Protein 5X88 (pdb70)

Nearest PDB structures (foldseek):
  5x88-assembly1_A  TM=1.005E+00  e=1.166E-40  Malbranchea cinnamomea
  8jct-assembly1_A  TM=9.944E-01  e=5.671E-29  Aspergillus fumigatiaffinis
  3qpd-assembly1_A  TM=9.890E-01  e=1.093E-26  Aspergillus oryzae
  1agy-assembly1_A  TM=9.664E-01  e=2.087E-22  Fusarium vanettenii
  1xzh-assembly1_A  TM=9.649E-01  e=2.087E-22  Fusarium vanettenii

B-factor: mean 13.44, std 7.41, range [3.49, 45.16]

Sequence (187 aa):
PGDNDLRDGPCKDITFIFARGSTEPGLMGITVGPDTCDELNREFRGRVACQGVGPRYEASLAGNFLPRGTTQAAIDEAAELFNLAHTKCPNTQIVGGGYSQGAAVMHGAIPGLSNAVKDQIKGVVLYGDTRNEQDGGRIPNFPTDKTNIICNPGDLVCDGTLILTAAHFTYGTRVRGAVDWLEDRLS

Foldseek 3Di:
DDAQCLPPHAAAQAEEEEEEEPQADDQQHDALRVVLQVVLCVVVPPRYHHYGQDDQFRRDPVQCPPPLRHDPSSLVSSLVSLVSCCVRPVNHQYEYEYAASRLSSVLRNPQPDDPSSLVSHQAYEYQLRLCCQVVVNDRPNHDPLRYHYHYFVPSCSNVHDRDDDPRSVPCSVVSVVVSVSVVVRGD

Structure (mmCIF, N/CA/C/O backbone):
data_5X88
#
_entry.id   5X88
#
_cell.length_a   34.407
_cell.length_b   37.815
_cell.length_c   127.967
_cell.angle_alpha   90.00
_cell.angle_beta   90.00
_cell.angle_gamma   90.00
#
_symmetry.space_group_name_H-M   'P 21 2 21'
#
loop_
_entity.id
_entity.type
_entity.pdbx_description
1 polymer cutinase
2 water water
#
loop_
_atom_site.group_PDB
_atom_site.id
_atom_site.type_symbol
_atom_site.label_atom_id
_atom_site.label_alt_id
_atom_site.label_comp_id
_atom_site.label_asym_id
_atom_site.label_entity_id
_atom_site.label_seq_id
_atom_site.pdbx_PDB_ins_code
_atom_site.Cartn_x
_atom_site.Cartn_y
_atom_site.Cartn_z
_atom_site.occupancy
_atom_site.B_iso_or_equiv
_atom_site.auth_seq_id
_atom_site.auth_comp_id
_atom_site.auth_asym_id
_atom_site.auth_atom_id
_atom_site.pdbx_PDB_model_num
ATOM 1 N N . PRO A 1 13 ? -5.766 -0.043 42.921 1.00 23.62 13 PRO A N 1
ATOM 2 C CA . PRO A 1 13 ? -4.415 0.268 43.402 1.00 18.70 13 PRO A CA 1
ATOM 3 C C . PRO A 1 13 ? -4.294 0.176 44.923 1.00 19.09 13 PRO A C 1
ATOM 4 O O . PRO A 1 13 ? -5.273 0.337 45.654 1.00 21.05 13 PRO A O 1
ATOM 8 N N . GLY A 1 14 ? -3.084 -0.100 45.392 1.00 19.41 14 GLY A N 1
ATOM 9 C CA . GLY A 1 14 ? -2.826 -0.209 46.816 1.00 18.24 14 GLY A CA 1
ATOM 10 C C . GLY A 1 14 ? -2.001 0.959 47.308 1.00 15.62 14 GLY A C 1
ATOM 11 O O . GLY A 1 14 ? -2.145 2.073 46.795 1.00 19.97 14 GLY A O 1
ATOM 12 N N . ASP A 1 15 ? -1.136 0.734 48.296 1.00 13.16 15 ASP A N 1
ATOM 13 C CA . ASP A 1 15 ? -0.300 1.807 48.817 1.00 11.49 15 ASP A CA 1
ATOM 14 C C . ASP A 1 15 ? 1.195 1.536 48.688 1.00 11.32 15 ASP A C 1
ATOM 15 O O . ASP A 1 15 ? 2.001 2.384 49.092 1.00 9.64 15 ASP A O 1
ATOM 20 N N . ASN A 1 16 ? 1.586 0.388 48.126 1.00 9.99 16 ASN A N 1
ATOM 21 C CA . ASN A 1 16 ? 2.985 -0.008 48.005 1.00 9.96 16 ASN A CA 1
ATOM 22 C C . ASN A 1 16 ? 3.252 -0.589 46.616 1.00 9.24 16 ASN A C 1
ATOM 23 O O . ASN A 1 16 ? 4.096 -1.483 46.466 1.00 10.91 16 ASN A O 1
ATOM 28 N N . ASP A 1 17 ? 2.534 -0.083 45.595 1.00 10.85 17 ASP A N 1
ATOM 29 C CA . ASP A 1 17 ? 2.472 -0.731 44.282 1.00 10.42 17 ASP A CA 1
ATOM 30 C C . ASP A 1 17 ? 3.781 -0.620 43.515 1.00 13.78 17 ASP A C 1
ATOM 31 O O . ASP A 1 17 ? 4.075 -1.474 42.669 1.00 13.14 17 ASP A O 1
ATOM 36 N N . LEU A 1 18 ? 4.547 0.449 43.735 1.00 11.23 18 LEU A N 1
ATOM 37 C CA . LEU A 1 18 ? 5.814 0.573 43.025 1.00 12.34 18 LEU A CA 1
ATOM 38 C C . LEU A 1 18 ? 6.824 -0.442 43.537 1.00 13.30 18 LEU A C 1
ATOM 39 O O . LEU A 1 18 ? 7.589 -1.024 42.755 1.00 16.88 18 LEU A O 1
ATOM 44 N N . ARG A 1 19 ? 6.829 -0.685 44.843 1.00 10.96 19 ARG A N 1
ATOM 45 C CA . ARG A 1 19 ? 7.752 -1.674 45.378 1.00 11.90 19 ARG A CA 1
ATOM 46 C C . ARG A 1 19 ? 7.291 -3.095 45.074 1.00 16.24 19 ARG A C 1
ATOM 47 O O . ARG A 1 19 ? 8.112 -3.948 44.716 1.00 16.33 19 ARG A O 1
ATOM 55 N N . ASP A 1 20 ? 5.990 -3.368 45.200 1.00 12.31 20 ASP A N 1
ATOM 56 C CA . ASP A 1 20 ? 5.495 -4.740 45.217 1.00 14.15 20 ASP A CA 1
ATOM 57 C C . ASP A 1 20 ? 4.578 -5.122 44.060 1.00 20.87 20 ASP A C 1
ATOM 58 O O . ASP A 1 20 ? 4.112 -6.267 44.027 1.00 20.32 20 ASP A O 1
ATOM 63 N N . GLY A 1 21 ? 4.297 -4.224 43.117 1.00 13.50 21 GLY A N 1
ATOM 64 C CA . GLY A 1 21 ? 3.389 -4.537 42.035 1.00 13.69 21 GLY A CA 1
ATOM 65 C C . GLY A 1 21 ? 4.035 -4.452 40.665 1.00 15.70 21 GLY A C 1
ATOM 66 O O . GLY A 1 21 ? 5.195 -4.046 40.518 1.00 16.38 21 GLY A O 1
ATOM 67 N N . PRO A 1 22 ? 3.292 -4.825 39.627 1.00 12.56 22 PRO A N 1
ATOM 68 C CA . PRO A 1 22 ? 3.826 -4.729 38.266 1.00 13.58 22 PRO A CA 1
ATOM 69 C C . PRO A 1 22 ? 3.843 -3.283 37.804 1.00 12.05 22 PRO A C 1
ATOM 70 O O . PRO A 1 22 ? 3.152 -2.422 38.347 1.00 16.06 22 PRO A O 1
ATOM 74 N N . CYS A 1 23 ? 4.656 -3.023 36.788 1.00 11.35 23 CYS A N 1
ATOM 75 C CA . CYS A 1 23 ? 4.700 -1.670 36.253 1.00 12.50 23 CYS A CA 1
ATOM 76 C C . CYS A 1 23 ? 3.345 -1.297 35.673 1.00 15.45 23 CYS A C 1
ATOM 77 O O . CYS A 1 23 ? 2.646 -2.130 35.083 1.00 12.34 23 CYS A O 1
ATOM 80 N N . LYS A 1 24 ? 2.970 -0.042 35.877 1.00 10.38 24 LYS A N 1
ATOM 81 C CA . LYS A 1 24 ? 1.785 0.547 35.284 1.00 9.70 24 LYS A CA 1
ATOM 82 C C . LYS A 1 24 ? 2.198 1.765 34.467 1.00 9.85 24 LYS A C 1
ATOM 83 O O . LYS A 1 24 ? 3.318 2.274 34.588 1.00 9.54 24 LYS A O 1
ATOM 89 N N . ASP A 1 25 ? 1.278 2.227 33.619 1.00 8.32 25 ASP A N 1
ATOM 90 C CA . ASP A 1 25 ? 1.558 3.382 32.773 1.00 11.65 25 ASP A CA 1
ATOM 91 C C . ASP A 1 25 ? 1.664 4.676 33.564 1.00 8.42 25 ASP A C 1
ATOM 92 O O . ASP A 1 25 ? 2.275 5.625 33.070 1.00 7.80 25 ASP A O 1
ATOM 97 N N . ILE A 1 26 ? 1.053 4.745 34.746 1.00 6.01 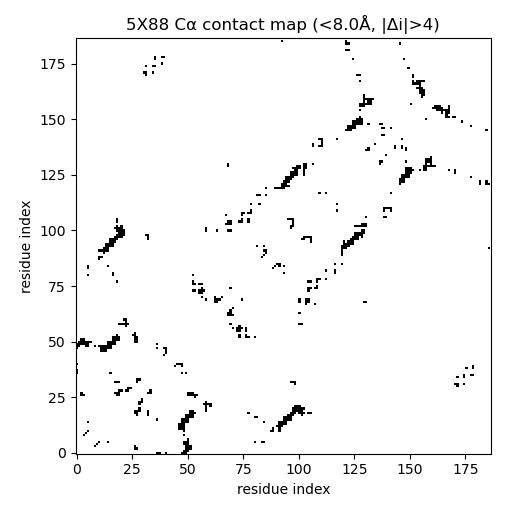26 ILE A N 1
ATOM 98 C CA . ILE A 1 26 ? 1.049 5.936 35.592 1.00 6.15 26 ILE A CA 1
ATOM 99 C C . ILE A 1 26 ? 1.401 5.501 37.008 1.00 7.58 26 ILE A C 1
ATOM 100 O O . ILE A 1 26 ? 0.806 4.556 37.529 1.00 8.32 26 ILE A O 1
ATOM 105 N N . THR A 1 27 ? 2.371 6.174 37.627 1.00 7.96 27 THR A N 1
ATOM 106 C CA . THR A 1 27 ? 2.825 5.826 38.972 1.00 6.41 27 T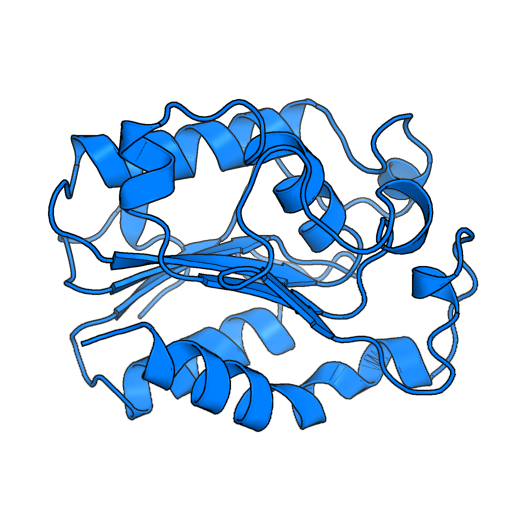HR A CA 1
ATOM 107 C C . THR A 1 27 ? 2.729 7.056 39.861 1.00 6.56 27 THR A C 1
ATOM 108 O O . THR A 1 27 ? 3.424 8.054 39.618 1.00 7.57 27 THR A O 1
ATOM 112 N N . PHE A 1 28 ? 1.903 6.966 40.898 1.00 6.12 28 PHE A N 1
ATOM 113 C CA . PHE A 1 28 ? 1.645 8.069 41.820 1.00 7.02 28 PHE A CA 1
ATOM 114 C C . PHE A 1 28 ? 2.473 7.840 43.077 1.00 7.80 28 PHE A C 1
ATOM 115 O O . PHE A 1 28 ? 2.252 6.853 43.790 1.00 8.69 28 PHE A O 1
ATOM 123 N N . ILE A 1 29 ? 3.419 8.747 43.353 1.00 3.96 29 ILE A N 1
ATOM 124 C CA . ILE A 1 29 ? 4.274 8.655 44.537 1.00 4.65 29 ILE A CA 1
ATOM 125 C C . ILE A 1 29 ? 3.855 9.780 45.475 1.00 5.97 29 ILE A C 1
ATOM 126 O O . ILE A 1 29 ? 4.016 10.957 45.141 1.00 6.43 29 ILE A O 1
ATOM 131 N N . PHE A 1 30 ? 3.322 9.428 46.646 1.00 4.16 30 PHE A N 1
ATOM 132 C CA . PHE A 1 30 ? 2.649 10.386 47.514 1.00 4.36 30 PHE A CA 1
ATOM 133 C C . PHE A 1 30 ? 3.223 10.335 48.919 1.00 5.08 30 PHE A C 1
ATOM 134 O O . PHE A 1 30 ? 3.357 9.251 49.490 1.00 6.10 30 PHE A O 1
ATOM 142 N N . ALA A 1 31 ? 3.494 11.514 49.495 1.00 4.52 31 ALA A N 1
ATOM 143 C CA . ALA A 1 31 ? 3.966 11.657 50.868 1.00 6.24 31 ALA A CA 1
ATOM 144 C C . ALA A 1 31 ? 2.862 12.299 51.708 1.00 7.22 31 ALA A C 1
ATOM 145 O O . ALA A 1 31 ? 2.401 13.404 51.400 1.00 6.08 31 ALA A O 1
ATOM 147 N N . ARG A 1 32 ? 2.445 11.603 52.757 1.00 5.51 32 ARG A N 1
ATOM 148 C CA . ARG A 1 32 ? 1.314 11.990 53.587 1.00 6.11 32 ARG A CA 1
ATOM 149 C C . ARG A 1 32 ? 1.683 13.135 54.535 1.00 7.83 32 ARG A C 1
ATOM 150 O O . ARG A 1 32 ? 2.845 13.531 54.664 1.00 7.12 32 ARG A O 1
ATOM 158 N N . GLY A 1 33 ? 0.659 13.668 55.206 1.00 7.97 33 GLY A N 1
ATOM 159 C CA . GLY A 1 33 ? 0.856 14.744 56.152 1.00 6.54 33 GLY A CA 1
ATOM 160 C C . GLY A 1 33 ? -0.140 14.650 57.286 1.00 15.60 33 GLY A C 1
ATOM 161 O O . GLY A 1 33 ? -0.936 13.710 57.370 1.00 16.39 33 GLY A O 1
ATOM 162 N N . SER A 1 34 ? -0.086 15.658 58.160 1.00 19.47 34 SER A N 1
ATOM 163 C CA . SER A 1 34 ? -0.900 15.709 59.374 1.00 21.80 34 SER A CA 1
ATOM 164 C C . SER A 1 34 ? -0.791 14.405 60.167 1.00 19.50 34 SER A C 1
ATOM 165 O O . SER A 1 34 ? -1.749 13.955 60.797 1.00 34.39 34 SER A O 1
ATOM 168 N N . THR A 1 35 ? 0.418 13.830 60.179 1.00 20.56 35 THR A N 1
ATOM 169 C CA . THR A 1 35 ? 0.711 12.450 60.581 1.00 25.57 35 THR A CA 1
ATOM 170 C C . THR A 1 35 ? -0.471 11.483 60.561 1.00 29.55 35 THR A C 1
ATOM 171 O O . THR A 1 35 ? -0.749 10.802 61.552 1.00 28.15 35 THR A O 1
ATOM 175 N N . GLU A 1 36 ? -1.145 11.387 59.424 1.00 21.28 36 GLU A N 1
ATOM 176 C CA . GLU A 1 36 ? -2.088 10.305 59.216 1.00 21.95 36 GLU A CA 1
ATOM 177 C C . GLU A 1 36 ? -1.334 8.972 59.140 1.00 19.90 36 GLU A C 1
ATOM 178 O O . GLU A 1 36 ? -0.140 8.942 58.824 1.00 23.89 36 GLU A O 1
ATOM 184 N N . PRO A 1 37 ? -1.992 7.862 59.458 1.00 16.66 37 PRO A N 1
ATOM 185 C CA . PRO A 1 37 ? -1.290 6.577 59.505 1.00 17.74 37 PRO A CA 1
ATOM 186 C C . PRO A 1 37 ? -1.165 5.955 58.120 1.00 22.22 37 PRO A C 1
ATOM 187 O O . PRO A 1 37 ? -1.801 6.375 57.154 1.00 27.47 37 PRO A O 1
ATOM 191 N N . GLY A 1 38 ? -0.328 4.926 58.042 1.00 23.56 38 GLY A N 1
ATOM 192 C CA . GLY A 1 38 ? -0.188 4.172 56.813 1.00 19.45 38 GLY A CA 1
ATOM 193 C C . GLY A 1 38 ? 0.812 4.801 55.861 1.00 20.12 38 GLY A C 1
ATOM 194 O O . GLY A 1 38 ? 1.415 5.841 56.129 1.00 25.04 38 GLY A O 1
ATOM 195 N N . LEU A 1 39 ? 1.014 4.128 54.724 1.00 15.71 39 LEU A N 1
ATOM 196 C CA . LEU A 1 39 ? 1.931 4.663 53.723 1.00 12.56 39 LEU A CA 1
ATOM 197 C C . LEU A 1 39 ? 1.330 5.861 53.007 1.00 12.50 39 LEU A C 1
ATOM 198 O O . LEU A 1 39 ? 2.054 6.798 52.645 1.00 10.98 39 LEU A O 1
ATOM 203 N N . MET A 1 40 ? 0.014 5.836 52.766 1.00 13.08 40 MET A N 1
ATOM 204 C CA . MET A 1 40 ? -0.672 6.874 52.002 1.00 10.51 40 MET A CA 1
ATOM 205 C C . MET A 1 40 ? -1.464 7.848 52.867 1.00 12.62 40 MET A C 1
ATOM 206 O O . MET A 1 40 ? -2.057 8.788 52.332 1.00 9.25 40 MET A O 1
ATOM 211 N N . GLY A 1 41 ? -1.488 7.660 54.177 1.00 13.55 41 GLY A N 1
ATOM 212 C CA . GLY A 1 41 ? -2.428 8.469 54.908 1.00 12.80 41 GLY A CA 1
ATOM 213 C C . GLY A 1 41 ? -3.849 7.966 54.692 1.00 17.15 41 GLY A C 1
ATOM 214 O O . GLY A 1 41 ? -4.086 6.836 54.256 1.00 15.79 41 GLY A O 1
ATOM 215 N N . ILE A 1 42 ? -4.805 8.850 54.978 1.00 20.03 42 ILE A N 1
ATOM 216 C CA . ILE A 1 42 ? -6.209 8.468 55.083 1.00 19.05 42 ILE A CA 1
ATOM 217 C C . ILE A 1 42 ? -7.080 9.341 54.188 1.00 21.28 42 ILE A C 1
ATOM 218 O O . ILE A 1 42 ? -8.110 8.890 53.670 1.00 24.19 42 ILE A O 1
ATOM 223 N N . THR A 1 43 ? -6.666 10.589 53.982 1.00 18.34 43 THR A N 1
ATOM 224 C CA . THR A 1 43 ? -7.522 11.566 53.321 1.00 19.14 43 THR A CA 1
ATOM 225 C C . THR A 1 43 ? -7.157 11.784 51.856 1.00 19.46 43 THR A C 1
ATOM 226 O O . THR A 1 43 ? -7.611 11.033 50.981 1.00 16.52 43 THR A O 1
ATOM 230 N N . VAL A 1 44 ? -6.357 12.814 51.568 1.00 12.36 44 VAL A N 1
ATOM 231 C CA . VAL A 1 44 ? -6.182 13.230 50.175 1.00 10.93 44 VAL A CA 1
ATOM 232 C C . VAL A 1 44 ? -5.271 12.304 49.372 1.00 10.47 44 VAL A C 1
ATOM 233 O O . VAL A 1 44 ? -5.347 12.300 48.139 1.00 11.66 44 VAL A O 1
ATOM 237 N N . GLY A 1 45 ? -4.403 11.532 50.017 1.00 12.65 45 GLY A N 1
ATOM 238 C CA . GLY A 1 45 ? -3.584 10.577 49.298 1.00 8.86 45 GLY A CA 1
ATOM 239 C C . GLY A 1 45 ? -4.432 9.530 48.600 1.00 9.58 45 GLY A C 1
ATOM 240 O O . GLY A 1 45 ? -4.444 9.418 47.370 1.00 9.73 45 GLY A O 1
ATOM 241 N N . PRO A 1 46 ? -5.142 8.725 49.388 1.00 11.27 46 PRO A N 1
ATOM 242 C CA . PRO A 1 46 ? -6.060 7.741 48.789 1.00 11.12 46 PRO A CA 1
ATOM 243 C C . PRO A 1 46 ? -7.088 8.370 47.867 1.00 10.85 46 PRO A C 1
ATOM 244 O O . PRO A 1 46 ? -7.391 7.793 46.817 1.00 13.53 46 PRO A O 1
ATOM 248 N N . ASP A 1 47 ? -7.621 9.546 48.217 1.00 11.23 47 ASP A N 1
ATOM 249 C CA . ASP A 1 47 ? -8.583 10.217 47.340 1.00 12.73 47 ASP A CA 1
ATOM 250 C C . ASP A 1 47 ? -7.976 10.497 45.966 1.00 10.83 47 ASP A C 1
ATOM 251 O O . ASP A 1 47 ? -8.611 10.257 44.933 1.00 11.45 47 ASP A O 1
ATOM 256 N N . THR A 1 48 ? -6.750 11.032 45.930 1.00 7.85 48 THR A N 1
ATOM 257 C CA . THR A 1 48 ? -6.145 11.352 44.643 1.00 9.46 48 THR A CA 1
ATOM 258 C C . THR A 1 48 ? -5.846 10.079 43.863 1.00 9.69 48 THR A C 1
ATOM 259 O O . THR A 1 48 ? -6.082 10.014 42.653 1.00 10.22 48 THR A O 1
ATOM 263 N N . CYS A 1 49 ? -5.347 9.051 44.552 1.00 10.46 49 CYS A N 1
ATOM 264 C CA . CYS A 1 49 ? -5.083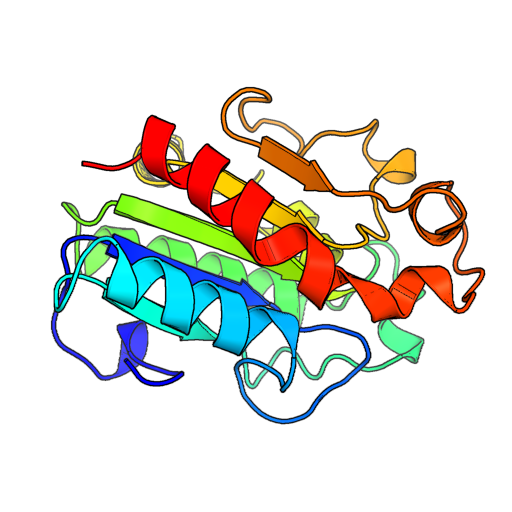 7.775 43.899 1.00 10.05 49 CYS A CA 1
ATOM 265 C C . CYS A 1 49 ? -6.356 7.196 43.298 1.00 10.43 49 CYS A C 1
ATOM 266 O O . CYS A 1 49 ? -6.379 6.780 42.131 1.00 10.62 49 CYS A O 1
ATOM 269 N N . ASP A 1 50 ? -7.431 7.177 44.084 1.00 11.18 50 ASP A N 1
ATOM 270 C CA . ASP A 1 50 ? -8.699 6.631 43.611 1.00 10.70 50 ASP A CA 1
ATOM 271 C C . ASP A 1 50 ? -9.225 7.397 42.397 1.00 11.82 50 ASP A C 1
ATOM 272 O O . ASP A 1 50 ? -9.710 6.793 41.431 1.00 8.45 50 ASP A O 1
ATOM 274 N N . GLU A 1 51 ? -9.133 8.727 42.416 1.00 8.98 51 GLU A N 1
ATOM 275 C CA . GLU A 1 51 ? -9.681 9.489 41.302 1.00 9.64 51 GLU A CA 1
ATOM 276 C C . GLU A 1 51 ? -8.798 9.404 40.060 1.00 10.38 51 GLU A C 1
ATOM 277 O O . GLU A 1 51 ? -9.307 9.463 38.941 1.00 12.24 51 GLU A O 1
ATOM 283 N N . LEU A 1 52 ? -7.477 9.291 40.224 1.00 10.90 52 LEU A N 1
ATOM 284 C CA . LEU A 1 52 ? -6.634 9.016 39.063 1.00 9.04 52 LEU A CA 1
ATOM 285 C C . LEU A 1 52 ? -6.995 7.680 38.434 1.00 8.72 52 LEU A C 1
ATOM 286 O O . LEU A 1 52 ? -7.091 7.559 37.204 1.00 9.95 52 LEU A O 1
ATOM 291 N N . ASN A 1 53 ? -7.215 6.662 39.266 1.00 10.28 53 ASN A N 1
ATOM 292 C CA . ASN A 1 53 ? -7.574 5.359 38.725 1.00 10.53 53 ASN A CA 1
ATOM 293 C C . ASN A 1 53 ? -8.924 5.402 38.021 1.00 12.07 53 ASN A C 1
ATOM 294 O O . ASN A 1 53 ? -9.117 4.716 37.017 1.00 15.46 53 ASN A O 1
ATOM 299 N N . ARG A 1 54 ? -9.860 6.221 38.502 1.00 11.54 54 ARG A N 1
ATOM 300 C CA . ARG A 1 54 ? -11.149 6.295 37.819 1.00 14.95 54 ARG A CA 1
ATOM 301 C C . ARG A 1 54 ? -11.030 6.976 36.459 1.00 14.94 54 ARG A C 1
ATOM 302 O O . ARG A 1 54 ? -11.823 6.687 35.555 1.00 14.99 54 ARG A O 1
ATOM 310 N N . GLU A 1 55 ? -10.049 7.872 36.290 1.00 13.02 55 GLU A N 1
ATOM 311 C CA . GLU A 1 55 ? -9.812 8.530 35.007 1.00 13.12 55 GLU A CA 1
ATOM 312 C C . GLU A 1 55 ? -8.958 7.694 34.057 1.00 17.43 55 GLU A C 1
ATOM 313 O O . GLU A 1 55 ? -9.043 7.880 32.836 1.00 17.92 55 GLU A O 1
ATOM 315 N N . PHE A 1 56 ? -8.132 6.789 34.581 1.00 11.38 56 PHE A N 1
ATOM 316 C CA . PHE A 1 56 ? -7.208 5.976 33.781 1.00 9.68 56 PHE A CA 1
ATOM 317 C C . PHE A 1 56 ? -7.291 4.539 34.301 1.00 10.57 56 PHE A C 1
ATOM 318 O O . PHE A 1 56 ? -6.333 4.001 34.851 1.00 11.06 56 PHE A O 1
ATOM 326 N N . ARG A 1 57 ? -8.448 3.900 34.112 1.00 11.61 57 ARG A N 1
ATOM 327 C CA . ARG A 1 57 ? -8.772 2.723 34.905 1.00 11.32 57 ARG A CA 1
ATOM 328 C C . ARG A 1 57 ? -7.828 1.568 34.608 1.00 9.59 57 ARG A C 1
ATOM 329 O O . ARG A 1 57 ? -7.631 1.180 33.450 1.00 12.31 57 ARG A O 1
ATOM 337 N N . GLY A 1 58 ? -7.238 1.028 35.674 1.00 8.59 58 GLY A N 1
ATOM 338 C CA . GLY A 1 58 ? -6.315 -0.084 35.587 1.00 11.75 58 GLY A CA 1
ATOM 339 C C . GLY A 1 58 ? -4.915 0.274 35.141 1.00 12.24 58 GLY A C 1
ATOM 340 O O . GLY A 1 58 ? -4.082 -0.630 34.995 1.00 12.42 58 GLY A O 1
ATOM 341 N N . ARG A 1 59 ? -4.624 1.555 34.905 1.00 8.20 59 ARG A N 1
ATOM 342 C CA . ARG A 1 59 ? -3.310 1.963 34.424 1.00 6.83 59 ARG A CA 1
ATOM 343 C C . ARG A 1 59 ? -2.500 2.712 35.479 1.00 7.62 59 ARG A C 1
ATOM 344 O O . ARG A 1 59 ? -1.472 3.313 35.140 1.00 8.10 59 ARG A O 1
ATOM 352 N N . VAL A 1 60 ? -2.916 2.668 36.745 1.00 7.11 60 VAL A N 1
ATOM 353 C CA . VAL A 1 60 ? -2.347 3.504 37.805 1.00 8.46 60 VAL A CA 1
ATOM 354 C C . VAL A 1 60 ? -1.774 2.622 38.914 1.00 10.74 60 VAL A C 1
ATOM 355 O O . VAL A 1 60 ? -2.476 1.760 39.459 1.00 9.93 60 VAL A O 1
ATOM 359 N N . ALA A 1 61 ? -0.506 2.849 39.259 1.00 7.82 61 ALA A N 1
ATOM 360 C CA . ALA A 1 61 ? 0.111 2.276 40.450 1.00 7.94 61 ALA A CA 1
ATOM 361 C C . ALA A 1 61 ? 0.234 3.365 41.508 1.00 11.62 61 ALA A C 1
ATOM 362 O O . ALA A 1 61 ? 0.533 4.516 41.182 1.00 8.85 61 ALA A O 1
ATOM 364 N N . CYS A 1 62 ? -0.012 3.019 42.769 1.00 10.10 62 CYS A N 1
ATOM 365 C CA . CYS A 1 6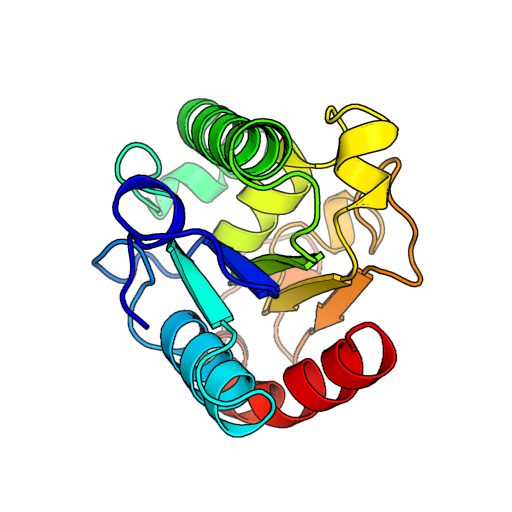2 ? 0.020 4.001 43.851 1.00 11.64 62 CYS A CA 1
ATOM 366 C C . CYS A 1 62 ? 1.035 3.587 44.911 1.00 11.17 62 CYS A C 1
ATOM 367 O O . CYS A 1 62 ? 1.100 2.414 45.299 1.00 9.36 62 CYS A O 1
ATOM 370 N N . GLN A 1 63 ? 1.830 4.559 45.372 1.00 9.29 63 GLN A N 1
ATOM 371 C CA . GLN A 1 63 ? 2.980 4.295 46.234 1.00 6.62 63 GLN A CA 1
ATOM 372 C C . GLN A 1 63 ? 3.129 5.392 47.277 1.00 7.18 63 GLN A C 1
ATOM 373 O O . GLN A 1 63 ? 3.413 6.542 46.923 1.00 6.55 63 GLN A O 1
ATOM 379 N N . GLY A 1 64 ? 3.002 5.030 48.559 1.00 6.82 64 GLY A N 1
ATOM 380 C CA . GLY A 1 64 ? 3.225 5.981 49.637 1.00 8.08 64 GLY A CA 1
ATOM 381 C C . GLY A 1 64 ? 4.692 6.080 50.022 1.00 8.89 64 GLY A C 1
ATOM 382 O O . GLY A 1 64 ? 5.453 5.126 49.899 1.00 7.96 64 GLY A O 1
ATOM 383 N N . VAL A 1 65 ? 5.097 7.267 50.471 1.00 6.29 65 VAL A N 1
ATOM 384 C CA . VAL A 1 65 ? 6.461 7.457 50.964 1.00 5.37 65 VAL A CA 1
ATOM 385 C C . VAL A 1 65 ? 6.490 7.008 52.423 1.00 8.79 65 VAL A C 1
ATOM 386 O O . VAL A 1 65 ? 6.029 7.715 53.322 1.00 8.45 65 VAL A O 1
ATOM 390 N N . GLY A 1 66 ? 7.053 5.834 52.660 1.00 9.67 66 GLY A N 1
ATOM 391 C CA . GLY A 1 66 ? 7.141 5.263 53.982 1.00 12.84 66 GLY A CA 1
ATOM 392 C C . GLY A 1 66 ? 7.781 3.893 53.888 1.00 14.30 66 GLY A C 1
ATOM 393 O O . GLY A 1 66 ? 7.932 3.335 52.797 1.00 13.87 66 GLY A O 1
ATOM 394 N N . PRO A 1 67 ? 8.125 3.293 55.032 1.00 13.08 67 PRO A N 1
ATOM 395 C CA . PRO A 1 67 ? 7.797 3.741 56.389 1.00 11.15 67 PRO A CA 1
ATOM 396 C C . PRO A 1 67 ? 8.874 4.570 57.081 1.00 12.41 67 PRO A C 1
ATOM 397 O O . PRO A 1 67 ? 8.661 4.956 58.241 1.00 14.84 67 PRO A O 1
ATOM 401 N N . ARG A 1 68 ? 10.007 4.835 56.420 1.00 14.01 68 ARG A N 1
ATOM 402 C CA . ARG A 1 68 ? 11.040 5.619 57.085 1.00 11.92 68 ARG A CA 1
ATOM 403 C C . ARG A 1 68 ? 10.573 7.047 57.331 1.00 17.93 68 ARG A C 1
ATOM 404 O O . ARG A 1 68 ? 10.942 7.655 58.341 1.00 16.35 68 ARG A O 1
ATOM 412 N N . TYR A 1 69 ? 9.750 7.588 56.438 1.00 12.33 69 TYR A N 1
ATOM 413 C CA . TYR A 1 69 ? 9.045 8.835 56.709 1.00 10.59 69 TYR A CA 1
ATOM 414 C C . TYR A 1 69 ? 7.947 8.560 57.729 1.00 11.73 69 TYR A C 1
ATOM 415 O O . TYR A 1 69 ? 6.963 7.885 57.422 1.00 9.20 69 TYR A O 1
ATOM 424 N N . GLU A 1 70 ? 8.108 9.075 58.948 1.00 13.37 70 GLU A N 1
ATOM 425 C CA . GLU A 1 70 ? 7.171 8.803 60.026 1.00 12.54 70 GLU A CA 1
ATOM 426 C C . GLU A 1 70 ? 6.155 9.920 60.216 1.00 12.35 70 GLU A C 1
ATOM 427 O O . GLU A 1 70 ? 5.233 9.772 61.027 1.00 11.92 70 GLU A O 1
ATOM 433 N N . ALA A 1 71 ? 6.302 11.022 59.470 1.00 12.21 71 ALA A N 1
ATOM 434 C CA . ALA A 1 71 ? 5.349 12.136 59.449 1.00 11.12 71 ALA A CA 1
ATOM 435 C C . ALA A 1 71 ? 5.129 12.736 60.837 1.00 12.00 71 ALA A C 1
ATOM 436 O O . ALA A 1 71 ? 4.032 13.171 61.168 1.00 13.58 71 ALA A O 1
ATOM 438 N N . SER A 1 72 ? 6.178 12.802 61.642 1.00 11.40 72 SER A N 1
ATOM 439 C CA . SER A 1 72 ? 6.021 13.337 62.989 1.00 14.70 72 SER A CA 1
ATOM 440 C C . SER A 1 72 ? 5.805 14.847 62.964 1.00 13.63 72 SER A C 1
ATOM 441 O O . SER A 1 72 ? 6.413 15.571 62.172 1.00 12.53 72 SER A O 1
ATOM 444 N N . LEU A 1 73 ? 4.948 15.333 63.867 1.00 12.35 73 LEU A N 1
ATOM 445 C CA . LEU A 1 73 ? 4.659 16.766 63.910 1.00 8.69 73 LEU A CA 1
ATOM 446 C C . LEU A 1 73 ? 5.916 17.579 64.203 1.00 9.15 73 LEU A C 1
ATOM 447 O O . LEU A 1 73 ? 6.119 18.655 63.628 1.00 9.30 73 LEU A O 1
ATOM 452 N N . ALA A 1 74 ? 6.778 17.077 65.092 1.00 12.61 74 ALA A N 1
ATOM 453 C CA . ALA A 1 74 ? 7.986 17.814 65.450 1.00 12.36 74 ALA A CA 1
ATOM 454 C C . ALA A 1 74 ? 8.951 17.922 64.271 1.00 15.53 74 ALA A C 1
ATOM 455 O O . ALA A 1 74 ? 9.775 18.848 64.226 1.00 13.15 74 ALA A O 1
ATOM 457 N N . GLY A 1 75 ? 8.864 16.989 63.314 1.00 14.14 75 GLY A N 1
ATOM 458 C CA . GLY A 1 75 ? 9.721 17.015 62.136 1.00 9.24 75 GLY A CA 1
ATOM 459 C C . GLY A 1 75 ? 9.541 18.248 61.268 1.00 10.18 75 GLY A C 1
ATOM 460 O O . GLY A 1 75 ? 10.434 18.577 60.478 1.00 11.03 75 GLY A O 1
ATOM 461 N N . ASN A 1 76 ? 8.412 18.951 61.409 1.00 9.84 76 ASN A N 1
ATOM 462 C CA . ASN A 1 76 ? 8.204 20.194 60.679 1.00 9.79 76 ASN A CA 1
ATOM 463 C C . ASN A 1 76 ? 9.225 21.264 61.041 1.00 10.15 76 ASN A C 1
ATOM 464 O O . ASN A 1 76 ? 9.387 22.228 60.293 1.00 9.31 76 ASN A O 1
ATOM 469 N N . PHE A 1 77 ? 9.918 21.131 62.167 1.00 11.29 77 PHE A N 1
ATOM 470 C CA . PHE A 1 77 ? 10.792 22.201 62.625 1.00 12.01 77 PHE A CA 1
ATOM 471 C C . PHE A 1 77 ? 12.258 21.888 62.390 1.00 12.88 77 PHE A C 1
ATOM 472 O O . PHE A 1 77 ? 13.128 22.681 62.762 1.00 15.79 77 PHE A O 1
ATOM 480 N N . LEU A 1 78 ? 12.543 20.771 61.724 1.00 12.63 78 LEU A N 1
ATOM 481 C CA . LEU A 1 78 ? 13.874 20.517 61.215 1.00 10.84 78 LEU A CA 1
ATOM 482 C C . LEU A 1 78 ? 14.168 21.474 60.052 1.00 12.79 78 LEU A C 1
ATOM 483 O O . LEU A 1 78 ? 13.252 22.082 59.487 1.00 11.04 78 LEU A O 1
ATOM 488 N N . PRO A 1 79 ? 15.446 21.643 59.685 1.00 13.29 79 PRO A N 1
ATOM 489 C CA . PRO A 1 79 ? 15.797 22.691 58.698 1.00 13.85 79 PRO A CA 1
ATOM 490 C C . PRO A 1 79 ? 15.052 22.626 57.372 1.00 13.58 79 PRO A C 1
ATOM 491 O O . PRO A 1 79 ? 14.723 23.674 56.804 1.00 16.54 79 PRO A O 1
ATOM 495 N N . ARG A 1 80 ? 14.799 21.436 56.843 1.00 9.36 80 ARG A N 1
ATOM 496 C CA . ARG A 1 80 ? 14.103 21.319 55.570 1.00 11.87 80 ARG A CA 1
ATOM 497 C C . ARG A 1 80 ? 12.607 21.096 55.741 1.00 11.05 80 ARG A C 1
ATOM 498 O O . ARG A 1 80 ? 11.913 20.853 54.750 1.00 9.58 80 ARG A O 1
ATOM 506 N N . GLY A 1 81 ? 12.096 21.189 56.967 1.00 9.32 81 GLY A N 1
ATOM 507 C CA . GLY A 1 81 ? 10.685 20.955 57.198 1.00 9.49 81 GLY A CA 1
ATOM 508 C C . GLY A 1 81 ? 10.285 19.504 57.288 1.00 7.89 81 GLY A C 1
ATOM 509 O O . GLY A 1 81 ? 9.084 19.213 57.352 1.00 7.19 81 GLY A O 1
ATOM 510 N N . THR A 1 82 ? 11.246 18.585 57.296 1.00 6.69 82 THR A N 1
ATOM 511 C CA . THR A 1 82 ? 11.006 17.156 57.463 1.00 9.02 82 THR A CA 1
ATOM 512 C C . THR A 1 82 ? 12.365 16.513 57.716 1.00 9.03 82 THR A C 1
ATOM 513 O O . THR A 1 82 ? 13.400 17.191 57.740 1.00 9.42 82 THR A O 1
ATOM 517 N N . THR A 1 83 ? 12.360 15.198 57.903 1.00 9.56 83 THR 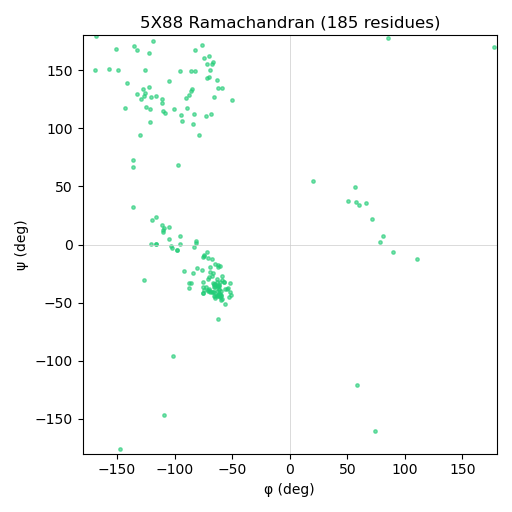A N 1
ATOM 518 C CA . THR A 1 83 ? 13.593 14.478 58.185 1.00 10.00 83 THR A CA 1
ATOM 519 C C . THR A 1 83 ? 14.345 14.175 56.897 1.00 11.26 83 THR A C 1
ATOM 520 O O . THR A 1 83 ? 13.750 13.979 55.830 1.00 10.17 83 THR A O 1
ATOM 524 N N . GLN A 1 84 ? 15.671 14.125 57.009 1.00 10.22 84 GLN A N 1
ATOM 525 C CA . GLN A 1 84 ? 16.475 13.705 55.865 1.00 12.55 84 GLN A CA 1
ATOM 526 C C . GLN A 1 84 ? 16.163 12.270 55.470 1.00 9.81 84 GLN A C 1
ATOM 527 O O . GLN A 1 84 ? 16.231 11.928 54.286 1.00 11.02 84 GLN A O 1
ATOM 533 N N . ALA A 1 85 ? 15.814 11.417 56.440 1.00 13.27 85 ALA A N 1
ATOM 534 C CA . ALA A 1 85 ? 15.436 10.046 56.109 1.00 11.89 85 ALA A CA 1
ATOM 535 C C . ALA A 1 85 ? 14.230 10.012 55.172 1.00 9.56 85 ALA A C 1
ATOM 536 O O . ALA A 1 85 ? 14.180 9.197 54.248 1.00 9.44 85 ALA A O 1
ATOM 538 N N . ALA A 1 86 ? 13.250 10.885 55.405 1.00 10.47 86 ALA A N 1
ATOM 539 C CA . ALA A 1 86 ? 12.061 10.935 54.558 1.00 10.12 86 ALA A CA 1
ATOM 540 C C . ALA A 1 86 ? 12.405 11.389 53.145 1.00 9.07 86 ALA A C 1
ATOM 541 O O . ALA A 1 86 ? 11.906 10.826 52.160 1.00 7.46 86 ALA A O 1
ATOM 543 N N . ILE A 1 87 ? 13.235 12.425 53.036 1.00 8.83 87 ILE A N 1
ATOM 544 C CA . ILE A 1 87 ? 13.661 12.923 51.734 1.00 8.29 87 ILE A CA 1
ATOM 545 C C . ILE A 1 87 ? 14.418 11.837 50.978 1.00 7.62 87 ILE A C 1
ATOM 546 O O . ILE A 1 87 ? 14.192 11.623 49.782 1.00 7.58 87 ILE A O 1
ATOM 551 N N . ASP A 1 88 ? 15.320 11.129 51.670 1.00 9.55 88 ASP A N 1
ATOM 552 C CA . ASP A 1 88 ? 16.061 10.029 51.047 1.00 10.93 88 ASP A CA 1
ATOM 553 C C . ASP A 1 88 ? 15.129 8.921 50.571 1.00 10.67 88 ASP A C 1
ATOM 554 O O . ASP A 1 88 ? 15.313 8.360 49.480 1.00 8.68 88 ASP A O 1
ATOM 559 N N . GLU A 1 89 ? 14.133 8.577 51.387 1.00 10.02 89 GLU A N 1
ATOM 560 C CA . GLU A 1 89 ? 13.193 7.528 51.014 1.00 8.17 89 GLU A CA 1
ATOM 561 C C . GLU A 1 89 ? 12.403 7.906 49.768 1.00 10.32 89 GLU A C 1
ATOM 562 O O . GLU A 1 89 ? 12.208 7.076 48.866 1.00 7.97 89 GLU A O 1
ATOM 568 N N . ALA A 1 90 ? 11.931 9.155 49.705 1.00 6.75 90 ALA A N 1
ATOM 569 C CA . ALA A 1 90 ? 11.203 9.602 48.522 1.00 6.32 90 ALA A CA 1
ATOM 570 C C . ALA A 1 90 ? 12.087 9.585 47.291 1.00 6.31 90 ALA A C 1
ATOM 571 O O . ALA A 1 90 ? 11.660 9.139 46.221 1.00 5.56 90 ALA A O 1
ATOM 573 N N . ALA A 1 91 ? 13.324 10.074 47.416 1.00 6.10 91 ALA A N 1
ATOM 574 C CA . ALA A 1 91 ? 14.215 10.097 46.262 1.00 6.58 91 ALA A CA 1
ATOM 575 C C . ALA A 1 91 ? 14.477 8.688 45.761 1.00 7.49 91 ALA A C 1
ATOM 576 O O . ALA A 1 91 ? 14.502 8.451 44.547 1.00 5.49 91 ALA A O 1
ATOM 578 N N . GLU A 1 92 ? 14.608 7.729 46.686 1.00 7.65 92 GLU A N 1
ATOM 579 C CA . GLU A 1 92 ? 14.827 6.340 46.290 1.00 11.35 92 GLU A CA 1
ATOM 580 C C . GLU A 1 92 ? 13.642 5.810 45.500 1.00 8.10 92 GLU A C 1
ATOM 581 O O . GLU A 1 92 ? 13.810 5.038 44.549 1.00 7.57 92 GLU A O 1
ATOM 584 N N . LEU A 1 93 ? 12.430 6.233 45.869 1.00 5.84 93 LEU A N 1
ATOM 585 C CA . LEU A 1 93 ? 11.239 5.775 45.165 1.00 6.86 93 LEU A CA 1
ATOM 586 C C . LEU A 1 93 ? 11.143 6.381 43.766 1.00 6.58 93 LEU A C 1
ATOM 587 O O . LEU A 1 93 ? 10.773 5.687 42.813 1.00 6.05 93 LEU A O 1
ATOM 592 N N . PHE A 1 94 ? 11.484 7.669 43.610 1.00 4.99 94 PHE A N 1
ATOM 593 C CA . PHE A 1 94 ? 11.510 8.238 42.262 1.00 5.63 94 PHE A CA 1
ATOM 594 C C . PHE A 1 94 ? 12.530 7.526 41.388 1.00 6.34 94 PHE A C 1
ATOM 595 O O . PHE A 1 94 ? 12.255 7.229 40.219 1.00 6.25 94 PHE A O 1
ATOM 603 N N . ASN A 1 95 ? 13.711 7.242 41.940 1.00 7.58 95 ASN A N 1
ATOM 604 C CA . ASN A 1 95 ? 14.736 6.528 41.184 1.00 8.66 95 ASN A CA 1
ATOM 605 C C . ASN A 1 95 ? 14.310 5.096 40.864 1.00 8.92 95 ASN A C 1
ATOM 606 O O . ASN A 1 95 ? 14.630 4.589 39.780 1.00 8.91 95 ASN A O 1
ATOM 611 N N . LEU A 1 96 ? 13.566 4.451 41.770 1.00 7.29 96 LEU A N 1
ATOM 612 C CA . LEU A 1 96 ? 13.069 3.099 41.525 1.00 8.33 96 LEU A CA 1
ATOM 613 C C . LEU A 1 96 ? 12.076 3.078 40.371 1.00 7.46 96 LEU A C 1
ATOM 614 O O . LEU A 1 96 ? 12.141 2.208 39.498 1.00 9.77 96 LEU A O 1
ATOM 619 N N . ALA A 1 97 ? 11.131 4.018 40.361 1.00 7.86 97 ALA A N 1
ATOM 620 C CA . ALA A 1 97 ? 10.242 4.148 39.210 1.00 6.89 97 ALA A CA 1
ATOM 621 C C . ALA A 1 97 ? 11.035 4.253 37.907 1.00 8.98 97 ALA A C 1
ATOM 622 O O . ALA A 1 97 ? 10.669 3.651 36.888 1.00 7.30 97 ALA A O 1
ATOM 624 N N . HIS A 1 98 ? 12.137 5.003 37.929 1.00 7.31 98 HIS A N 1
ATOM 625 C CA . HIS A 1 98 ? 12.932 5.208 36.722 1.00 9.52 98 HIS A CA 1
ATOM 626 C C . HIS A 1 98 ? 13.598 3.919 36.248 1.00 10.78 98 HIS A C 1
ATOM 627 O O . HIS A 1 98 ? 13.647 3.653 35.040 1.00 10.12 98 HIS A O 1
ATOM 634 N N . THR A 1 99 ? 14.115 3.105 37.171 1.00 7.53 99 THR A N 1
ATOM 635 C CA . THR A 1 99 ? 14.811 1.896 36.734 1.00 8.05 99 THR A CA 1
ATOM 636 C C . THR A 1 99 ? 13.859 0.717 36.547 1.00 12.00 99 THR A C 1
ATOM 637 O O . THR A 1 99 ? 14.030 -0.079 35.616 1.00 13.44 99 THR A O 1
ATOM 641 N N . LYS A 1 100 ? 12.853 0.598 37.405 1.00 8.33 100 LYS A N 1
ATOM 642 C CA . LYS A 1 100 ? 11.920 -0.515 37.294 1.00 8.95 100 LYS A CA 1
ATOM 643 C C . LYS A 1 100 ? 10.963 -0.323 36.123 1.00 10.58 100 LYS A C 1
ATOM 644 O O . LYS A 1 100 ? 10.621 -1.294 35.434 1.00 10.82 100 LYS A O 1
ATOM 650 N N . CYS A 1 101 ? 10.496 0.914 35.904 1.00 6.79 101 CYS A N 1
ATOM 651 C CA . CYS A 1 101 ? 9.456 1.212 34.912 1.00 8.88 101 CYS A CA 1
ATOM 652 C C . CYS A 1 101 ? 9.830 2.464 34.121 1.00 8.77 101 CYS A C 1
ATOM 653 O O . CYS A 1 101 ? 9.211 3.522 34.277 1.00 9.82 101 CYS A O 1
ATOM 656 N N . PRO A 1 102 ? 10.827 2.361 33.229 1.00 7.54 102 PRO A N 1
ATOM 657 C CA . PRO A 1 102 ? 11.306 3.559 32.514 1.00 10.01 102 PRO A CA 1
ATOM 658 C C . PRO A 1 102 ? 10.256 4.257 31.669 1.00 11.97 102 PRO A C 1
ATOM 659 O O . PRO A 1 102 ? 10.464 5.421 31.307 1.00 12.17 102 PRO A O 1
ATOM 663 N N . ASN A 1 103 ? 9.151 3.591 31.326 1.00 10.01 103 ASN A N 1
ATOM 664 C CA . ASN A 1 103 ? 8.118 4.208 30.511 1.00 10.69 103 ASN A CA 1
ATOM 665 C C . ASN A 1 103 ? 6.957 4.752 31.325 1.00 11.47 103 ASN A C 1
ATOM 666 O O . ASN A 1 103 ? 6.073 5.393 30.743 1.00 12.76 103 ASN A O 1
ATOM 671 N N . THR A 1 104 ? 6.935 4.532 32.641 1.00 8.70 104 THR A N 1
ATOM 672 C CA . THR A 1 104 ? 5.812 5.026 33.427 1.00 7.70 104 THR A CA 1
ATOM 673 C C . THR A 1 104 ? 5.842 6.549 33.508 1.00 7.59 104 THR A C 1
ATOM 674 O O . THR A 1 104 ? 6.898 7.184 33.431 1.00 9.72 104 THR A O 1
ATOM 678 N N . GLN A 1 105 ? 4.649 7.133 33.619 1.00 5.37 105 GLN A N 1
ATOM 679 C CA . GLN A 1 105 ? 4.483 8.567 33.827 1.00 6.10 105 GLN A CA 1
ATOM 680 C C . GLN A 1 105 ? 4.356 8.786 35.324 1.00 7.13 105 GLN A C 1
ATOM 681 O O . GLN A 1 105 ? 3.374 8.354 35.934 1.00 5.57 105 GLN A O 1
ATOM 687 N N . ILE A 1 106 ? 5.360 9.425 35.928 1.00 4.69 106 ILE A N 1
ATOM 688 C CA . ILE A 1 106 ? 5.361 9.613 37.375 1.00 5.17 106 ILE A CA 1
ATOM 689 C C . ILE A 1 106 ? 4.567 10.860 37.732 1.00 6.80 106 ILE A C 1
ATOM 690 O O . ILE A 1 106 ? 4.745 11.918 37.124 1.00 5.85 106 ILE A O 1
ATOM 695 N N . VAL A 1 107 ? 3.702 10.738 38.736 1.00 6.61 107 VAL A N 1
ATOM 696 C CA . VAL A 1 107 ? 3.048 11.875 39.371 1.00 6.50 107 VAL A CA 1
ATOM 697 C C . VAL A 1 107 ? 3.516 11.920 40.817 1.00 8.13 107 VAL A C 1
ATOM 698 O O . VAL A 1 107 ? 3.467 10.904 41.520 1.00 6.21 107 VAL A O 1
ATOM 702 N N . GLY A 1 108 ? 4.007 13.074 41.246 1.00 7.15 108 GLY A N 1
ATOM 703 C CA . GLY A 1 108 ? 4.387 13.284 42.629 1.00 6.48 108 GLY A CA 1
ATOM 704 C C . GLY A 1 108 ? 3.243 13.942 43.379 1.00 5.95 108 GLY A C 1
ATOM 705 O O . GLY A 1 108 ? 2.451 14.689 42.809 1.00 6.36 108 GLY A O 1
ATOM 706 N N . GLY A 1 109 ? 3.139 13.641 44.663 1.00 6.67 109 GLY A N 1
ATOM 707 C CA . GLY A 1 109 ? 2.109 14.265 45.478 1.00 7.52 109 GLY A CA 1
ATOM 708 C C . GLY A 1 109 ? 2.579 14.401 46.906 1.00 5.90 109 GLY A C 1
ATOM 709 O O . GLY A 1 109 ? 3.377 13.593 47.394 1.00 4.83 109 GLY A O 1
ATOM 710 N N . GLY A 1 110 ? 2.073 15.429 47.589 1.00 5.60 110 GLY A N 1
ATOM 711 C CA . GLY A 1 110 ? 2.349 15.581 49.005 1.00 7.89 110 GLY A CA 1
ATOM 712 C C . GLY A 1 110 ? 1.272 16.420 49.647 1.00 7.47 110 GLY A C 1
ATOM 713 O O . GLY A 1 110 ? 0.663 17.273 48.995 1.00 7.49 110 GLY A O 1
ATOM 714 N N . TYR A 1 111 ? 1.025 16.169 50.935 1.00 7.79 111 TYR A N 1
ATOM 715 C CA . TYR A 1 111 ? 0.104 16.969 51.733 1.00 6.37 111 TYR A CA 1
ATOM 716 C C . TYR A 1 111 ? 0.838 17.443 52.976 1.00 4.79 111 TYR A C 1
ATOM 717 O O . TYR A 1 111 ? 1.444 16.632 53.678 1.00 5.37 111 TYR A O 1
ATOM 726 N N . SER A 1 112 ? 0.807 18.753 53.231 1.00 4.97 112 SER A N 1
ATOM 727 C CA . SER A 1 112 ? 1.354 19.354 54.456 1.00 6.27 112 SER A CA 1
ATOM 728 C C . SER A 1 112 ? 2.832 18.996 54.564 1.00 6.74 112 SER A C 1
ATOM 729 O O . SER A 1 112 ? 3.600 19.349 53.649 1.00 6.73 112 SER A O 1
ATOM 732 N N . GLN A 1 113 ? 3.296 18.328 55.629 1.00 5.03 113 GLN A N 1
ATOM 733 C CA . GLN A 1 113 ? 4.710 17.960 55.708 1.00 5.80 113 GLN A CA 1
ATOM 734 C C . GLN A 1 113 ? 5.130 17.085 54.526 1.00 6.80 113 GLN A C 1
ATOM 735 O O . GLN A 1 113 ? 6.294 17.125 54.110 1.00 5.79 113 GLN A O 1
ATOM 741 N N . GLY A 1 114 ? 4.195 16.333 53.948 1.00 5.66 114 GLY A N 1
ATOM 742 C CA . GLY A 1 114 ? 4.533 15.523 52.784 1.00 6.00 114 GLY A CA 1
ATOM 743 C C . GLY A 1 114 ? 4.966 16.370 51.604 1.00 6.64 114 GLY A C 1
ATOM 744 O O . GLY A 1 114 ? 5.781 15.945 50.782 1.00 6.26 114 GLY A O 1
ATOM 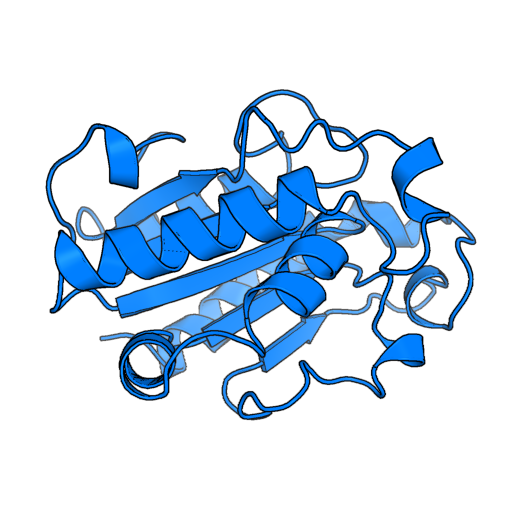745 N N . ALA A 1 115 ? 4.447 17.590 51.514 1.00 6.17 115 ALA A N 1
ATOM 746 C CA . ALA A 1 115 ? 4.947 18.512 50.500 1.00 7.68 115 ALA A CA 1
ATOM 747 C C . ALA A 1 115 ? 6.401 18.887 50.765 1.00 6.65 115 ALA A C 1
ATOM 748 O O . ALA A 1 115 ? 7.191 19.034 49.825 1.00 6.69 115 ALA A O 1
ATOM 750 N N . ALA A 1 116 ? 6.784 19.039 52.039 1.00 6.62 116 ALA A N 1
ATOM 751 C CA . ALA A 1 116 ? 8.185 19.315 52.354 1.00 6.93 116 ALA A CA 1
ATOM 752 C C . ALA A 1 116 ? 9.084 18.164 51.916 1.00 5.64 116 ALA A C 1
ATOM 753 O O . ALA A 1 116 ? 10.221 18.382 51.470 1.00 7.28 116 ALA A O 1
ATOM 755 N N . VAL A 1 117 ? 8.590 16.927 52.027 1.00 5.18 117 VAL A N 1
ATOM 756 C CA . VAL A 1 117 ? 9.340 15.779 51.522 1.00 4.96 117 VAL A CA 1
ATOM 757 C C . VAL A 1 117 ? 9.589 15.935 50.027 1.00 5.69 117 VAL A C 1
ATOM 758 O O . VAL A 1 117 ? 10.708 15.741 49.544 1.00 5.87 117 VAL A O 1
ATOM 762 N N . MET A 1 118 ? 8.559 16.338 49.279 1.00 5.93 118 MET A N 1
ATOM 763 C CA . MET A 1 118 ? 8.703 16.472 47.832 1.00 6.49 118 MET A CA 1
ATOM 764 C C . MET A 1 118 ? 9.614 17.641 47.466 1.00 5.68 118 MET A C 1
ATOM 765 O O . MET A 1 118 ? 10.437 17.526 46.547 1.00 7.09 118 MET A O 1
ATOM 770 N N . HIS A 1 119 ? 9.490 18.766 48.180 1.00 7.07 119 HIS A N 1
ATOM 771 C CA . HIS A 1 119 ? 10.410 19.888 47.997 1.00 7.52 119 HIS A CA 1
ATOM 772 C C . HIS A 1 119 ? 11.861 19.471 48.216 1.00 10.51 119 HIS A C 1
ATOM 773 O O . HIS A 1 119 ? 12.770 20.035 47.600 1.00 7.80 119 HIS A O 1
ATOM 780 N N . GLY A 1 120 ? 12.103 18.515 49.108 1.00 8.02 120 GLY A N 1
ATOM 781 C CA . GLY A 1 120 ? 13.466 18.127 49.397 1.00 9.23 120 GLY A CA 1
ATOM 782 C C . GLY A 1 120 ? 14.021 17.073 48.457 1.00 9.00 120 GLY A C 1
ATOM 783 O O . GLY A 1 120 ? 15.224 17.077 48.173 1.00 10.19 120 GLY A O 1
ATOM 784 N N . ALA A 1 121 ? 13.170 16.155 47.978 1.00 6.94 121 ALA A N 1
ATOM 785 C CA . ALA A 1 121 ? 13.643 15.011 47.200 1.00 6.14 121 ALA A CA 1
ATOM 786 C C . ALA A 1 121 ? 13.763 15.295 45.710 1.00 8.18 121 ALA A C 1
ATOM 787 O O . ALA A 1 121 ? 14.651 14.738 45.048 1.00 8.46 121 ALA A O 1
ATOM 789 N N . ILE A 1 122 ? 12.892 16.133 45.156 1.00 6.85 122 ILE A N 1
ATOM 790 C CA . ILE A 1 122 ? 12.838 16.296 43.703 1.00 6.41 122 ILE A CA 1
ATOM 791 C C . ILE A 1 122 ? 13.989 17.124 43.129 1.00 8.25 122 ILE A C 1
ATOM 792 O O . ILE A 1 122 ? 14.509 16.750 42.065 1.00 5.90 122 ILE A O 1
ATOM 797 N N . PRO A 1 123 ? 14.420 18.235 43.749 1.00 7.12 123 PRO A N 1
ATOM 798 C CA . PRO A 1 123 ? 15.483 19.048 43.118 1.00 8.92 123 PRO A CA 1
ATOM 799 C C . PRO A 1 123 ? 16.741 18.277 42.744 1.00 7.54 123 PRO A C 1
ATOM 800 O O . PRO A 1 123 ? 17.341 18.554 41.696 1.00 9.55 123 PRO A O 1
ATOM 804 N N . GLY A 1 124 ? 17.147 17.315 43.561 1.00 7.85 124 GLY A N 1
ATOM 805 C CA . GLY A 1 124 ? 18.373 16.577 43.336 1.00 9.85 124 GLY A CA 1
ATOM 806 C C . GLY A 1 124 ? 18.284 15.413 42.376 1.00 10.68 124 GLY A C 1
ATOM 807 O O . GLY A 1 124 ? 19.300 14.763 42.111 1.00 7.76 124 GLY A O 1
ATOM 808 N N . LEU A 1 125 ? 17.103 15.121 41.838 1.00 7.15 125 LEU A N 1
ATOM 809 C CA . LEU A 1 125 ? 16.979 14.007 40.910 1.00 6.80 125 LEU A CA 1
ATOM 810 C C . LEU A 1 125 ? 17.628 14.346 39.568 1.00 7.70 125 LEU A C 1
ATOM 811 O O . LEU A 1 125 ? 17.763 15.511 39.184 1.00 7.45 125 LEU A O 1
ATOM 816 N N . SER A 1 126 ? 18.024 13.299 38.845 1.00 8.82 126 SER A N 1
ATOM 817 C CA . SER A 1 126 ? 18.663 13.489 37.548 1.00 7.27 126 SER A CA 1
ATOM 818 C C . SER A 1 126 ? 17.674 14.075 36.546 1.00 8.84 126 SER A C 1
ATOM 819 O O . SER A 1 126 ? 16.455 13.949 36.701 1.00 8.56 126 SER A O 1
ATOM 822 N N . ASN A 1 127 ? 18.217 14.735 35.509 1.00 8.85 127 ASN A N 1
ATOM 823 C CA . ASN A 1 127 ? 17.383 15.246 34.420 1.00 8.74 127 ASN A CA 1
ATOM 824 C C . ASN A 1 127 ? 16.460 14.162 33.878 1.00 9.59 127 ASN A C 1
ATOM 825 O O . ASN A 1 127 ? 15.282 14.411 33.599 1.00 10.62 127 ASN A O 1
ATOM 830 N N . ALA A 1 128 ? 16.998 12.953 33.691 1.00 11.04 128 ALA A N 1
ATOM 831 C CA . ALA A 1 128 ? 16.216 11.876 33.085 1.00 11.40 128 ALA A CA 1
ATOM 832 C C . ALA A 1 128 ? 15.044 11.461 33.967 1.00 11.07 128 ALA A C 1
ATOM 833 O O . ALA A 1 128 ? 13.975 11.111 33.452 1.00 9.55 128 ALA A O 1
ATOM 835 N N . VAL A 1 129 ? 15.227 11.472 35.295 1.00 7.20 129 VAL A N 1
ATOM 836 C CA . VAL A 1 129 ? 14.114 11.167 36.191 1.00 8.11 129 VAL A CA 1
ATOM 837 C C . VAL A 1 129 ? 13.086 12.283 36.154 1.00 6.64 129 VAL A C 1
ATOM 838 O O . VAL A 1 129 ? 11.876 12.030 36.154 1.00 7.09 129 VAL A O 1
ATOM 842 N N . LYS A 1 130 ? 13.549 13.536 36.132 1.00 6.74 130 LYS A N 1
ATOM 843 C CA . LYS A 1 130 ? 12.626 14.661 36.052 1.00 7.00 130 LYS A CA 1
ATOM 844 C C . LYS A 1 130 ? 11.808 14.608 34.765 1.00 10.16 130 LYS A C 1
ATOM 845 O O . LYS A 1 130 ? 10.629 14.984 34.759 1.00 6.55 130 LYS A O 1
ATOM 851 N N . ASP A 1 131 ? 12.417 14.155 33.656 1.00 8.38 131 ASP A N 1
ATOM 852 C CA . ASP A 1 131 ? 11.664 14.013 32.409 1.00 10.89 131 ASP A CA 1
ATOM 853 C C . ASP A 1 131 ? 10.481 13.066 32.577 1.00 10.08 131 ASP A C 1
ATOM 854 O O . ASP A 1 131 ? 9.461 13.216 31.893 1.00 9.48 131 ASP A O 1
ATOM 859 N N . GLN A 1 132 ? 10.606 12.073 33.465 1.00 6.78 132 GLN A N 1
ATOM 860 C CA . GLN A 1 132 ? 9.536 11.105 33.691 1.00 6.95 132 GLN A CA 1
ATOM 861 C C . GLN A 1 132 ? 8.440 11.631 34.606 1.00 8.10 132 GLN A C 1
ATOM 862 O O . GLN A 1 132 ? 7.326 11.086 34.606 1.00 7.06 132 GLN A O 1
ATOM 868 N N . ILE A 1 133 ? 8.731 12.655 35.402 1.00 6.94 133 ILE A N 1
ATOM 869 C CA . ILE A 1 133 ? 7.751 13.223 36.324 1.00 6.58 133 ILE A CA 1
ATOM 870 C C . ILE A 1 133 ? 6.901 14.210 35.537 1.00 5.97 133 ILE A C 1
ATOM 871 O O . ILE A 1 133 ? 7.390 15.259 35.107 1.00 8.62 133 ILE A O 1
ATOM 876 N N . LYS A 1 134 ? 5.623 13.887 35.355 1.00 4.54 134 LYS A N 1
ATOM 877 C CA . LYS A 1 134 ? 4.775 14.704 34.503 1.00 6.20 134 LYS A CA 1
ATOM 878 C C . LYS A 1 134 ? 4.041 15.794 35.267 1.00 6.86 134 LYS A C 1
ATOM 879 O O . LYS A 1 134 ? 3.633 16.794 34.656 1.00 7.32 134 LYS A O 1
ATOM 885 N N . GLY A 1 135 ? 3.864 15.626 36.576 1.00 5.87 135 GLY A N 1
ATOM 886 C CA . GLY A 1 135 ? 3.241 16.641 37.396 1.00 5.22 135 GLY A CA 1
ATOM 887 C C . GLY A 1 135 ? 3.399 16.302 38.860 1.00 6.78 135 GLY A C 1
ATOM 888 O O . GLY A 1 135 ? 3.510 15.122 39.212 1.00 4.96 135 GLY A O 1
ATOM 889 N N . VAL A 1 136 ? 3.456 17.329 39.706 1.00 4.31 136 VAL A N 1
ATOM 890 C CA . VAL A 1 136 ? 3.561 17.179 41.156 1.00 3.68 136 VAL A CA 1
ATOM 891 C C . VAL A 1 136 ? 2.480 18.047 41.776 1.00 5.07 136 VAL A C 1
ATOM 892 O O . VAL A 1 136 ? 2.375 19.228 41.436 1.00 6.76 136 VAL A O 1
ATOM 896 N N . VAL A 1 137 ? 1.636 17.457 42.621 1.00 4.63 137 VAL A N 1
ATOM 897 C CA . VAL A 1 137 ? 0.552 18.195 43.273 1.00 3.73 137 VAL A CA 1
ATOM 898 C C . VAL A 1 137 ? 0.888 18.285 44.753 1.00 3.49 137 VAL A C 1
ATOM 899 O O . VAL A 1 137 ? 1.128 17.261 45.409 1.00 5.37 137 VAL A O 1
ATOM 903 N N . LEU A 1 138 ? 0.913 19.507 45.283 1.00 5.94 138 LEU A N 1
ATOM 904 C CA . LEU A 1 138 ? 1.298 19.729 46.673 1.00 5.54 138 LEU A CA 1
ATOM 905 C C . LEU A 1 138 ? 0.152 20.420 47.402 1.00 5.25 138 LEU A C 1
ATOM 906 O O . LEU A 1 138 ? -0.072 21.621 47.219 1.00 8.97 138 LEU A O 1
ATOM 911 N N . TYR A 1 139 ? -0.563 19.669 48.236 1.00 5.71 139 TYR A N 1
ATOM 912 C CA . TYR A 1 139 ? -1.713 20.197 48.967 1.00 5.40 139 TYR A CA 1
ATOM 913 C C . TYR A 1 139 ? -1.254 20.809 50.282 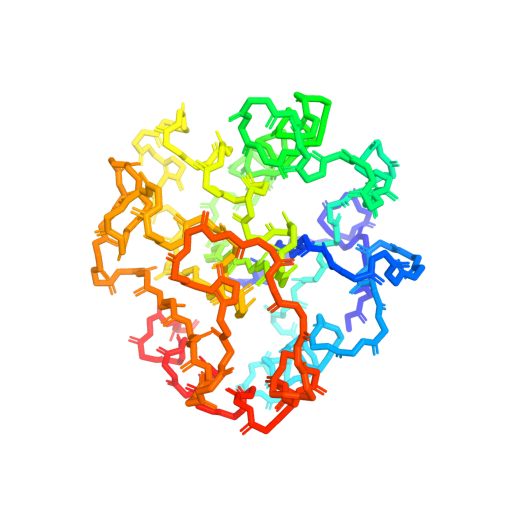1.00 5.64 139 TYR A C 1
ATOM 914 O O . TYR A 1 139 ? -0.590 20.134 51.067 1.00 6.94 139 TYR A O 1
ATOM 923 N N . GLY A 1 140 ? -1.662 22.053 50.557 1.00 5.24 140 GLY A N 1
ATOM 924 C CA . GLY A 1 140 ? -1.358 22.634 51.863 1.00 6.79 140 GLY A CA 1
ATOM 925 C C . GLY A 1 140 ? 0.129 22.648 52.176 1.00 6.62 140 GLY A C 1
ATOM 926 O O . GLY A 1 140 ? 0.565 22.237 53.254 1.00 6.88 140 GLY A O 1
ATOM 927 N N . ASP A 1 141 ? 0.898 23.152 51.217 1.00 6.70 141 ASP A N 1
ATOM 928 C CA . ASP A 1 141 ? 2.356 23.056 51.168 1.00 6.04 141 ASP A CA 1
ATOM 929 C C . ASP A 1 141 ? 2.996 23.900 52.275 1.00 8.03 141 ASP A C 1
ATOM 930 O O . ASP A 1 141 ? 2.936 25.132 52.237 1.00 9.10 141 ASP A O 1
ATOM 935 N N . THR A 1 142 ? 3.629 23.237 53.251 1.00 6.09 142 THR A N 1
ATOM 936 C CA . THR A 1 142 ? 4.290 23.923 54.363 1.00 8.11 142 THR A CA 1
ATOM 937 C C . THR A 1 142 ? 5.557 24.658 53.945 1.00 8.76 142 THR A C 1
ATOM 938 O O . THR A 1 142 ? 6.099 25.433 54.749 1.00 8.73 142 THR A O 1
ATOM 942 N N . ARG A 1 143 ? 6.050 24.419 52.733 1.00 7.72 143 ARG A N 1
ATOM 943 C CA . ARG A 1 143 ? 7.258 25.056 52.227 1.00 8.76 143 ARG A CA 1
ATOM 944 C C . ARG A 1 143 ? 6.982 26.066 51.118 1.00 9.39 143 ARG A C 1
ATOM 945 O O . ARG A 1 143 ? 7.926 26.525 50.467 1.00 11.99 143 ARG A O 1
ATOM 953 N N . ASN A 1 144 ? 5.715 26.424 50.888 1.00 7.58 144 ASN A N 1
ATOM 954 C CA . ASN A 1 144 ? 5.379 27.330 49.791 1.00 11.26 144 ASN A CA 1
ATOM 955 C C . ASN A 1 144 ? 6.146 28.647 49.888 1.00 9.93 144 ASN A C 1
ATOM 956 O O . ASN A 1 144 ? 6.784 29.082 48.924 1.00 9.20 144 ASN A O 1
ATOM 961 N N . GLU A 1 145 ? 6.104 29.297 51.050 1.00 10.05 145 GLU A N 1
ATOM 962 C CA . GLU A 1 145 ? 6.780 30.584 51.187 1.00 12.83 145 GLU A CA 1
ATOM 963 C C . GLU A 1 145 ? 8.296 30.412 51.190 1.00 11.86 145 GLU A C 1
ATOM 964 O O . GLU A 1 145 ? 9.019 31.207 50.577 1.00 11.73 145 GLU A O 1
ATOM 970 N N . GLN A 1 146 ? 8.788 29.361 51.847 1.00 9.98 146 GLN A N 1
ATOM 971 C CA . GLN A 1 146 ? 10.225 29.175 52.014 1.00 10.75 146 GLN A CA 1
ATOM 972 C C . GLN A 1 146 ? 10.927 28.927 50.685 1.00 11.87 146 GLN A C 1
ATOM 973 O O . GLN A 1 146 ? 12.072 29.366 50.501 1.00 10.68 146 GLN A O 1
ATOM 979 N N . ASP A 1 147 ? 10.261 28.249 49.745 1.00 10.43 147 ASP A N 1
ATOM 980 C CA . ASP A 1 147 ? 10.834 27.936 48.440 1.00 10.17 147 ASP A CA 1
ATOM 981 C C . ASP A 1 147 ? 10.274 28.813 47.323 1.00 12.00 147 ASP A C 1
ATOM 982 O O . ASP A 1 147 ? 10.469 28.501 46.141 1.00 11.91 147 ASP A O 1
ATOM 987 N N . GLY A 1 148 ? 9.610 29.910 47.667 1.00 10.10 148 GLY A N 1
ATOM 988 C CA . GLY A 1 148 ? 9.172 30.859 46.656 1.00 10.84 148 GLY A CA 1
ATOM 989 C C . GLY A 1 148 ? 8.112 30.331 45.711 1.00 11.37 148 GLY A C 1
ATOM 990 O O . GLY A 1 148 ? 8.128 30.669 44.521 1.00 9.29 148 GLY A O 1
ATOM 991 N N . GLY A 1 149 ? 7.195 29.501 46.208 1.00 10.19 149 GLY A N 1
ATOM 992 C CA . GLY A 1 149 ? 6.086 29.043 45.397 1.00 8.77 149 GLY A CA 1
ATOM 993 C C . GLY A 1 149 ? 6.452 28.065 44.308 1.00 10.74 149 GLY A C 1
ATOM 994 O O . GLY A 1 149 ? 5.699 27.913 43.340 1.00 10.38 149 GLY A O 1
ATOM 995 N N . ARG A 1 150 ? 7.581 27.381 44.443 1.00 10.74 150 ARG A N 1
ATOM 996 C CA . ARG A 1 150 ? 7.984 26.397 43.450 1.00 9.61 150 ARG A CA 1
ATOM 997 C C . ARG A 1 150 ? 8.814 25.320 44.123 1.00 9.83 150 ARG A C 1
ATOM 998 O O . ARG A 1 150 ? 9.219 25.448 45.277 1.00 7.16 150 ARG A O 1
ATOM 1006 N N . ILE A 1 151 ? 9.046 24.239 43.385 1.00 7.63 151 ILE A N 1
ATOM 1007 C CA . ILE A 1 151 ? 10.060 23.254 43.740 1.00 6.55 151 ILE A CA 1
ATOM 1008 C C . ILE A 1 151 ? 11.344 23.703 43.058 1.00 6.99 151 ILE A C 1
ATOM 1009 O O . ILE A 1 151 ? 11.347 23.922 41.837 1.00 9.51 151 ILE A O 1
ATOM 1014 N N . PRO A 1 152 ? 12.439 23.861 43.796 1.00 9.27 152 PRO A N 1
ATOM 1015 C CA . PRO A 1 152 ? 13.692 24.316 43.178 1.00 13.38 152 PRO A CA 1
ATOM 1016 C C . PRO A 1 152 ? 14.153 23.372 42.072 1.00 11.60 152 PRO A C 1
ATOM 1017 O O . PRO A 1 152 ? 14.138 22.149 42.227 1.00 10.78 152 PRO A O 1
ATOM 1021 N N . ASN A 1 153 ? 14.557 23.960 40.942 1.00 10.58 153 ASN A N 1
ATOM 1022 C CA . ASN A 1 153 ? 15.123 23.219 39.807 1.00 12.21 153 ASN A CA 1
ATOM 1023 C C . ASN A 1 153 ? 14.148 22.192 39.246 1.00 11.82 153 ASN A C 1
ATOM 1024 O O . ASN A 1 153 ? 14.548 21.122 38.776 1.00 14.01 153 ASN A O 1
ATOM 1029 N N . PHE A 1 154 ? 12.861 22.505 39.287 1.00 10.32 154 PHE A N 1
ATOM 1030 C CA . PHE A 1 154 ? 11.847 21.646 38.697 1.00 10.49 154 PHE A CA 1
ATOM 1031 C C . PHE A 1 154 ? 10.812 22.558 38.052 1.00 9.36 154 PHE A C 1
ATOM 1032 O O . PHE A 1 154 ? 10.474 23.601 38.630 1.00 9.96 154 PHE A O 1
ATOM 1040 N N . PRO A 1 155 ? 10.310 22.212 36.860 1.00 7.09 155 PRO A N 1
ATOM 1041 C CA . PRO A 1 155 ? 9.500 23.166 36.087 1.00 11.71 155 PRO A CA 1
ATOM 1042 C C . PRO A 1 155 ? 8.222 23.580 36.800 1.00 9.68 155 PRO A C 1
ATOM 1043 O O . PRO A 1 155 ? 7.468 22.746 37.314 1.00 7.83 155 PRO A O 1
ATOM 1047 N N . THR A 1 156 ? 7.960 24.888 36.785 1.00 8.31 156 THR A N 1
ATOM 1048 C CA . THR A 1 156 ? 6.743 25.381 37.409 1.00 10.71 156 THR A CA 1
ATOM 1049 C C . THR A 1 156 ? 5.499 24.918 36.661 1.00 9.72 156 THR A C 1
ATOM 1050 O O . THR A 1 156 ? 4.443 24.761 37.273 1.00 10.82 156 THR A O 1
ATOM 1054 N N . ASP A 1 157 ? 5.588 24.659 35.361 1.00 9.84 157 ASP A N 1
ATOM 1055 C CA . ASP A 1 157 ? 4.363 24.198 34.711 1.00 13.35 157 ASP A CA 1
ATOM 1056 C C . ASP A 1 157 ? 4.107 22.707 34.921 1.00 9.82 157 ASP A C 1
ATOM 1057 O O . ASP A 1 157 ? 3.103 22.191 34.417 1.00 9.97 157 ASP A O 1
ATOM 1062 N N . LYS A 1 158 ? 4.971 22.017 35.669 1.00 7.30 158 LYS A N 1
ATOM 1063 C CA . LYS A 1 158 ? 4.704 20.666 36.154 1.00 6.42 158 LYS A CA 1
ATOM 1064 C C . LYS A 1 158 ? 4.503 20.647 37.666 1.00 5.12 158 LYS A C 1
ATOM 1065 O O . LYS A 1 158 ? 4.557 19.582 38.290 1.00 7.17 158 LYS A O 1
ATOM 1071 N N . THR A 1 159 ? 4.245 21.811 38.258 1.00 4.40 159 THR A N 1
ATOM 1072 C CA . THR A 1 159 ? 4.099 21.962 39.703 1.00 6.05 159 THR A CA 1
ATOM 1073 C C . THR A 1 159 ? 2.762 22.632 39.987 1.00 7.84 159 THR A C 1
ATOM 1074 O O . THR A 1 159 ? 2.430 23.641 39.360 1.00 8.19 159 THR A O 1
ATOM 1078 N N . ASN A 1 160 ? 1.982 22.056 40.902 1.00 4.96 160 ASN A N 1
ATOM 1079 C CA . ASN A 1 160 ? 0.675 22.593 41.271 1.00 5.88 160 ASN A CA 1
ATOM 1080 C C . ASN A 1 160 ? 0.645 22.681 42.791 1.00 4.71 160 ASN A C 1
ATOM 1081 O O . ASN A 1 160 ? 0.310 21.706 43.457 1.00 5.57 160 ASN A O 1
ATOM 1086 N N . ILE A 1 161 ? 0.993 23.840 43.336 1.00 5.16 161 ILE A N 1
ATOM 1087 C CA . ILE A 1 161 ? 0.915 24.059 44.775 1.00 6.14 161 ILE A CA 1
ATOM 1088 C C . ILE A 1 161 ? -0.482 24.582 45.075 1.00 7.56 161 ILE A C 1
ATOM 1089 O O . ILE A 1 161 ? -0.892 25.622 44.548 1.00 6.83 161 ILE A O 1
ATOM 1094 N N . ILE A 1 162 ? -1.245 23.821 45.854 1.00 6.78 162 ILE A N 1
ATOM 1095 C CA . ILE A 1 162 ? -2.655 24.111 46.097 1.00 9.17 162 ILE A CA 1
ATOM 1096 C C . ILE A 1 162 ? -2.799 24.602 47.527 1.00 10.88 162 ILE A C 1
ATOM 1097 O O . ILE A 1 162 ? -2.607 23.835 48.481 1.00 9.69 162 ILE A O 1
ATOM 1102 N N . CYS A 1 163 ? -3.160 25.874 47.670 1.00 9.20 163 CYS A N 1
ATOM 1103 C CA . CYS A 1 163 ? -3.254 26.545 48.961 1.00 12.79 163 CYS A CA 1
ATOM 1104 C C . CYS A 1 163 ? -4.674 27.057 49.129 1.00 12.73 163 CYS A C 1
ATOM 1105 O O . CYS A 1 163 ? -5.121 27.910 48.355 1.00 17.75 163 CYS A O 1
ATOM 1108 N N . ASN A 1 164 ? -5.379 26.539 50.131 1.00 10.05 164 ASN A N 1
ATOM 1109 C CA . ASN A 1 164 ? -6.738 26.994 50.383 1.00 10.83 164 ASN A CA 1
ATOM 1110 C C . ASN A 1 164 ? -6.721 28.424 50.917 1.00 13.29 164 ASN A C 1
ATOM 1111 O O . ASN A 1 164 ? -5.821 28.793 51.673 1.00 12.37 164 ASN A O 1
ATOM 1116 N N . PRO A 1 165 ? -7.693 29.239 50.548 1.00 12.78 165 PRO A N 1
ATOM 1117 C CA . PRO A 1 165 ? -7.867 30.536 51.216 1.00 15.98 165 PRO A CA 1
ATOM 1118 C C . PRO A 1 165 ? -7.890 30.376 52.727 1.00 10.40 165 PRO A C 1
ATOM 1119 O O . PRO A 1 165 ? -8.675 29.593 53.267 1.00 13.19 165 PRO A O 1
ATOM 1123 N N . GLY A 1 166 ? -7.006 31.086 53.420 1.00 12.89 166 GLY A N 1
ATOM 1124 C CA . GLY A 1 166 ? -6.946 31.010 54.865 1.00 16.21 166 GLY A CA 1
ATOM 1125 C C . GLY A 1 166 ? -6.035 29.940 55.431 1.00 12.67 166 GLY A C 1
ATOM 1126 O O . GLY A 1 166 ? -5.853 29.895 56.652 1.00 11.61 166 GLY A O 1
ATOM 1127 N N . ASP A 1 167 ? -5.454 29.071 54.597 1.00 12.02 167 ASP A N 1
ATOM 1128 C CA . ASP A 1 167 ? -4.465 28.104 55.084 1.00 8.91 167 ASP A CA 1
ATOM 1129 C C . ASP A 1 167 ? -3.123 28.807 55.259 1.00 9.58 167 ASP A C 1
ATOM 1130 O O . ASP A 1 167 ? -2.295 28.889 54.345 1.00 11.45 167 ASP A O 1
ATOM 1135 N N . LEU A 1 168 ? -2.881 29.270 56.478 1.00 10.22 168 LEU A N 1
ATOM 1136 C CA . LEU A 1 168 ? -1.678 30.037 56.770 1.00 11.71 168 LEU A CA 1
ATOM 1137 C C . LEU A 1 168 ? -0.395 29.206 56.776 1.00 10.59 168 LEU A C 1
ATOM 1138 O O . LEU A 1 168 ? 0.679 29.796 56.880 1.00 10.11 168 LEU A O 1
ATOM 1143 N N . VAL A 1 169 ? -0.442 27.871 56.659 1.00 9.27 169 VAL A N 1
ATOM 1144 C CA . VAL A 1 169 ? 0.847 27.175 56.633 1.00 9.51 169 VAL A CA 1
ATOM 1145 C C . VAL A 1 169 ? 1.594 27.484 55.346 1.00 11.23 169 VAL A C 1
ATOM 1146 O O . VAL A 1 169 ? 2.814 27.297 55.280 1.00 10.56 169 VAL A O 1
ATOM 1150 N N . CYS A 1 170 ? 0.891 27.958 54.323 1.00 13.09 170 CYS A N 1
ATOM 1151 C CA . CYS A 1 170 ? 1.514 28.310 53.058 1.00 12.88 170 CYS A CA 1
ATOM 1152 C C . CYS A 1 170 ? 2.161 29.685 53.092 1.00 15.95 170 CYS A C 1
ATOM 1153 O O . CYS A 1 170 ? 2.695 30.123 52.070 1.00 15.10 170 CYS A O 1
ATOM 1156 N N . ASP A 1 171 ? 2.135 30.360 54.240 1.00 13.24 171 ASP A N 1
ATOM 1157 C CA . ASP A 1 171 ? 2.654 31.715 54.370 1.00 15.83 171 ASP A CA 1
ATOM 1158 C C . ASP A 1 171 ? 3.928 31.794 55.208 1.00 17.80 171 ASP A C 1
ATOM 1159 O O . ASP A 1 171 ? 4.337 32.896 55.588 1.00 17.69 171 ASP A O 1
ATOM 1164 N N . GLY A 1 172 ? 4.567 30.666 55.507 1.00 13.67 172 GLY A N 1
ATOM 1165 C CA . GLY A 1 172 ? 5.894 30.677 56.092 1.00 14.88 172 GLY A CA 1
ATOM 1166 C C . GLY A 1 172 ? 5.994 30.214 57.531 1.00 17.12 172 GLY A C 1
ATOM 1167 O O . GLY A 1 172 ? 7.116 29.998 58.010 1.00 21.26 172 GLY A O 1
ATOM 1168 N N . THR A 1 173 ? 4.881 30.065 58.247 1.00 18.16 173 THR A N 1
ATOM 1169 C CA . THR A 1 173 ? 4.902 29.526 59.602 1.00 18.61 173 THR A CA 1
ATOM 1170 C C . THR A 1 173 ? 3.821 28.461 59.716 1.00 15.28 173 THR A C 1
ATOM 1171 O O . THR A 1 173 ? 2.967 28.325 58.845 1.00 15.96 173 THR A O 1
ATOM 1175 N N . LEU A 1 174 ? 3.869 27.682 60.790 1.00 13.92 174 LEU A N 1
ATOM 1176 C CA . LEU A 1 174 ? 2.946 26.560 60.938 1.00 10.78 174 LEU A CA 1
ATOM 1177 C C . LEU A 1 174 ? 1.753 26.972 61.799 1.00 13.86 174 LEU A C 1
ATOM 1178 O O . LEU A 1 174 ? 1.562 26.507 62.925 1.00 13.46 174 LEU A O 1
ATOM 1183 N N . ILE A 1 175 ? 0.937 27.859 61.233 1.00 11.03 175 ILE A N 1
ATOM 1184 C CA . ILE A 1 175 ? -0.319 28.276 61.847 1.00 9.65 175 ILE A CA 1
ATOM 1185 C C . ILE A 1 175 ? -1.432 27.388 61.297 1.00 13.76 175 ILE A C 1
ATOM 1186 O O . ILE A 1 175 ? -1.839 27.526 60.139 1.00 13.49 175 ILE A O 1
ATOM 1188 N N . LEU A 1 176 ? -1.918 26.466 62.121 1.00 11.08 176 LEU A N 1
ATOM 1189 C CA . LEU A 1 176 ? -2.956 25.536 61.700 1.00 10.15 176 LEU A CA 1
ATOM 1190 C C . LEU A 1 176 ? -4.330 26.167 61.886 1.00 10.78 176 LEU A C 1
ATOM 1191 O O . LEU A 1 176 ? -4.624 26.749 62.941 1.00 11.12 176 LEU A O 1
ATOM 1196 N N . THR A 1 177 ? -5.158 26.061 60.852 1.00 8.64 177 THR A N 1
ATOM 1197 C CA . THR A 1 177 ? -6.530 26.543 60.863 1.00 10.80 177 THR A CA 1
ATOM 1198 C C . THR A 1 177 ? -7.401 25.461 60.244 1.00 11.82 177 THR A C 1
ATOM 1199 O O . THR A 1 177 ? -6.900 24.486 59.670 1.00 10.09 177 THR A O 1
ATOM 1203 N N . ALA A 1 178 ? -8.720 25.643 60.348 1.00 9.45 178 ALA A N 1
ATOM 1204 C CA . ALA A 1 178 ? -9.632 24.668 59.754 1.00 11.92 178 ALA A CA 1
ATOM 1205 C C . ALA A 1 178 ? -9.379 24.500 58.261 1.00 8.93 178 ALA A C 1
ATOM 1206 O O . ALA A 1 178 ? -9.555 23.402 57.721 1.00 10.64 178 ALA A O 1
ATOM 1208 N N . ALA A 1 179 ? -8.958 25.570 57.587 1.00 8.70 179 ALA A N 1
ATOM 1209 C CA . ALA A 1 179 ? -8.756 25.530 56.142 1.00 11.27 179 ALA A CA 1
ATOM 1210 C C . ALA A 1 179 ? -7.634 24.588 55.737 1.00 11.47 179 ALA A C 1
ATOM 1211 O O . ALA A 1 179 ? -7.533 24.235 54.560 1.00 8.67 179 ALA A O 1
ATOM 1213 N N . HIS A 1 180 ? -6.770 24.197 56.668 1.00 6.54 180 HIS A N 1
ATOM 1214 C CA . HIS A 1 180 ? -5.709 23.261 56.326 1.00 8.48 180 HIS A CA 1
ATOM 1215 C C . HIS A 1 180 ? -6.208 21.830 56.158 1.00 7.78 180 HIS A C 1
ATOM 1216 O O . HIS A 1 180 ? -5.448 20.989 55.671 1.00 8.66 180 HIS A O 1
ATOM 1223 N N . PHE A 1 181 ? -7.468 21.548 56.502 1.00 6.70 181 PHE A N 1
ATOM 1224 C CA . PHE A 1 181 ? -7.988 20.187 56.569 1.00 9.11 181 PHE A CA 1
ATOM 1225 C C . PHE A 1 181 ? -9.156 19.972 55.618 1.00 11.45 181 PHE A C 1
ATOM 1226 O O . PHE A 1 181 ? -9.946 19.036 55.793 1.00 12.46 181 PHE A O 1
ATOM 1234 N N . THR A 1 182 ? -9.270 20.816 54.598 1.00 7.56 182 THR A N 1
ATOM 1235 C CA . THR A 1 182 ? -10.353 20.729 53.632 1.00 10.23 182 THR A CA 1
ATOM 1236 C C . THR A 1 182 ? -9.856 20.422 52.222 1.00 9.52 182 THR A C 1
ATOM 1237 O O . THR A 1 182 ? -10.551 20.735 51.252 1.00 9.63 182 THR A O 1
ATOM 1241 N N . TYR A 1 183 ? -8.675 19.811 52.076 1.00 7.63 183 TYR A N 1
ATOM 1242 C CA . TYR A 1 183 ? -8.129 19.617 50.736 1.00 7.88 183 TYR A CA 1
ATOM 1243 C C . TYR A 1 183 ? -8.826 18.502 49.959 1.00 7.69 183 TYR A C 1
ATOM 1244 O O . TYR A 1 183 ? -8.640 18.411 48.736 1.00 6.43 183 TYR A O 1
ATOM 1253 N N . GLY A 1 184 ? -9.667 17.692 50.616 1.00 7.35 184 GLY A N 1
ATOM 1254 C CA . GLY A 1 184 ? -10.541 16.809 49.864 1.00 10.33 184 GLY A CA 1
ATOM 1255 C C . GLY A 1 184 ? -11.342 17.526 48.794 1.00 9.53 184 GLY A C 1
ATOM 1256 O O . GLY A 1 184 ? -11.638 16.947 47.747 1.00 12.11 184 GLY A O 1
ATOM 1257 N N . THR A 1 185 ? -11.714 18.790 49.037 1.00 8.47 185 THR A N 1
ATOM 1258 C CA . THR A 1 185 ? -12.462 19.544 48.035 1.00 8.81 185 THR A CA 1
ATOM 1259 C C . THR A 1 185 ? -11.607 19.992 46.864 1.00 8.81 185 THR A C 1
ATOM 1260 O O . THR A 1 185 ? -12.163 20.477 45.876 1.00 10.15 185 THR A O 1
ATOM 1264 N N . ARG A 1 186 ? -10.283 19.854 46.947 1.00 8.08 186 ARG A N 1
ATOM 1265 C CA . ARG A 1 186 ? -9.388 20.296 45.889 1.00 8.07 186 ARG A CA 1
ATOM 1266 C C . ARG A 1 186 ? -8.884 19.139 45.038 1.00 8.05 186 ARG A C 1
ATOM 1267 O O . ARG A 1 186 ? -8.155 19.369 44.073 1.00 8.85 186 ARG A O 1
ATOM 1275 N N . VAL A 1 187 ? -9.258 17.906 45.380 1.00 6.90 187 VAL A N 1
ATOM 1276 C CA . VAL A 1 187 ? -8.748 16.749 44.658 1.00 5.98 187 VAL A CA 1
ATOM 1277 C C . VAL A 1 187 ? -9.249 16.742 43.218 1.00 7.28 187 VAL A C 1
ATOM 1278 O O . VAL A 1 187 ? -8.503 16.394 42.297 1.00 9.08 187 VAL A O 1
ATOM 1282 N N . ARG A 1 188 ? -10.524 17.096 42.990 1.00 7.36 188 ARG A N 1
ATOM 1283 C CA . ARG A 1 188 ? -11.046 17.072 41.621 1.00 9.78 188 ARG A CA 1
ATOM 1284 C C . ARG A 1 188 ? -10.252 18.017 40.727 1.00 10.38 188 ARG A C 1
ATOM 1285 O O . ARG A 1 188 ? -9.859 17.655 39.610 1.00 8.65 188 ARG A O 1
ATOM 1293 N N . GLY A 1 189 ? -9.988 19.232 41.215 1.00 10.11 189 GLY A N 1
ATOM 1294 C CA . GLY A 1 189 ? -9.178 20.167 40.455 1.00 8.64 189 GLY A CA 1
ATOM 1295 C C . GLY A 1 189 ? -7.762 19.674 40.241 1.00 7.78 189 GLY A C 1
ATOM 1296 O O . GLY A 1 189 ? -7.186 19.868 39.170 1.00 9.22 189 GLY A O 1
ATOM 1297 N N . ALA A 1 190 ? -7.173 19.051 41.266 1.00 7.63 190 ALA A N 1
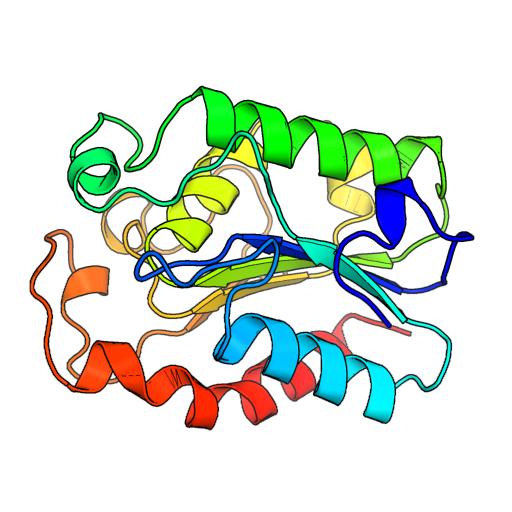ATOM 1298 C CA . ALA A 1 190 ? -5.831 18.490 41.127 1.00 8.14 190 ALA A CA 1
ATOM 1299 C C . ALA A 1 190 ? -5.781 17.442 40.018 1.00 6.79 190 ALA A C 1
ATOM 1300 O O . ALA A 1 190 ? -4.847 17.423 39.205 1.00 6.42 190 ALA A O 1
ATOM 1302 N N . VAL A 1 191 ? -6.786 16.570 39.962 1.00 6.84 191 VAL A N 1
ATOM 1303 C CA . VAL A 1 191 ? -6.755 15.489 38.983 1.00 8.56 191 VAL A CA 1
ATOM 1304 C C . VAL A 1 191 ? -7.069 16.018 37.585 1.00 11.20 191 VAL A C 1
ATOM 1305 O O . VAL A 1 191 ? -6.470 15.573 36.598 1.00 9.05 191 VAL A O 1
ATOM 1309 N N . ASP A 1 192 ? -7.987 16.992 37.476 1.00 8.81 192 ASP A N 1
ATOM 1310 C CA . ASP A 1 192 ? -8.186 17.696 36.204 1.00 10.34 192 ASP A CA 1
ATOM 1311 C C . ASP A 1 192 ? -6.865 18.257 35.668 1.00 9.82 192 ASP A C 1
ATOM 1312 O O . ASP A 1 192 ? -6.564 18.144 34.474 1.00 10.14 192 ASP A O 1
ATOM 1317 N N . TRP A 1 193 ? -6.077 18.881 36.546 1.00 7.87 193 TRP A N 1
ATOM 1318 C CA . TRP A 1 193 ? -4.792 19.456 36.166 1.00 9.16 193 TRP A CA 1
ATOM 1319 C C . TRP A 1 193 ? -3.823 18.369 35.722 1.00 7.79 193 TRP A C 1
ATOM 1320 O O . TRP A 1 193 ? -3.146 18.505 34.694 1.00 5.73 193 TRP A O 1
ATOM 1331 N N . LEU A 1 194 ? -3.765 17.265 36.476 1.00 6.55 194 LEU A N 1
ATOM 1332 C CA . LEU A 1 194 ? -2.892 16.153 36.107 1.00 7.08 194 LEU A CA 1
ATOM 1333 C C . LEU A 1 194 ? -3.276 15.560 34.758 1.00 9.75 194 LEU A C 1
ATOM 1334 O O . LEU A 1 194 ? -2.402 15.127 34.001 1.00 7.37 194 LEU A O 1
ATOM 1339 N N . GLU A 1 195 ? -4.572 15.526 34.441 1.00 9.23 195 GLU A N 1
ATOM 1340 C CA . GLU A 1 195 ? -5.007 14.927 33.178 1.00 7.56 195 GLU A CA 1
ATOM 1341 C C . GLU A 1 195 ? -4.419 15.647 31.974 1.00 8.04 195 GLU A C 1
ATOM 1342 O O . GLU A 1 195 ? -4.158 15.018 30.941 1.00 9.29 195 GLU A O 1
ATOM 1348 N N . ASP A 1 196 ? -4.200 16.957 32.077 1.00 7.70 196 ASP A N 1
ATOM 1349 C CA . ASP A 1 196 ? -3.592 17.699 30.984 1.00 7.42 196 ASP A CA 1
ATOM 1350 C C . ASP A 1 196 ? -2.144 17.305 30.755 1.00 10.63 196 ASP A C 1
ATOM 1351 O O . ASP A 1 196 ? -1.566 17.684 29.729 1.00 9.96 196 ASP A O 1
ATOM 1356 N N . ARG A 1 197 ? -1.553 16.563 31.689 1.00 7.11 197 ARG A N 1
ATOM 1357 C CA . ARG A 1 197 ? -0.147 16.207 31.643 1.00 8.77 197 ARG A CA 1
ATOM 1358 C C . ARG A 1 197 ? 0.076 14.708 31.505 1.00 10.46 197 ARG A C 1
ATOM 1359 O O . ARG A 1 197 ? 1.230 14.276 31.448 1.00 11.13 197 ARG A O 1
ATOM 1367 N N . LEU A 1 198 ? -0.989 13.909 31.434 1.00 10.64 198 LEU A N 1
ATOM 1368 C CA . LEU A 1 198 ? -0.907 12.455 31.378 1.00 9.24 198 LEU A CA 1
ATOM 1369 C C . LEU A 1 198 ? -1.670 11.925 30.171 1.00 17.06 198 LEU A C 1
ATOM 1370 O O . LEU A 1 198 ? -2.683 12.496 29.754 1.00 18.88 198 LEU A O 1
ATOM 1375 N N . SER A 1 199 ? -1.205 10.797 29.644 1.00 17.78 199 SER A N 1
ATOM 1376 C CA . SER A 1 199 ? -1.865 10.172 28.495 1.00 19.87 199 SER A CA 1
ATOM 1377 C C . SER A 1 199 ? -2.171 8.706 28.787 1.00 27.99 199 SER A C 1
ATOM 1378 O O . SER A 1 199 ? -1.390 8.037 29.471 1.00 23.63 199 SER A O 1
#

Organism: Malbranchea cinnamomea (NCBI:txid5041)

Solvent-accessible surface area: 7736 Å² total; per-residue (Å²): 90,41,64,36,29,4,82,115,16,102,64,72,69,0,1,0,0,2,0,20,1,39,72,26,96,53,32,10,10,118,57,5,1,47,62,0,8,48,44,0,27,164,45,26,160,43,83,4,4,0,0,0,0,0,101,123,1,131,3,51,106,80,3,21,151,81,124,106,2,3,44,93,43,0,6,65,4,0,23,74,2,0,67,55,0,55,101,74,6,85,146,5,27,0,0,0,0,0,8,8,6,0,0,0,0,0,9,11,4,0,29,73,12,61,122,51,2,28,98,15,0,63,0,0,0,0,0,0,0,11,41,32,96,76,44,64,41,90,0,44,112,2,59,78,100,40,17,28,36,10,46,13,125,49,6,78,1,4,94,18,102,54,39,92,47,87,23,1,114,62,3,44,110,85,6,124,41,1,0,72,48,0,73,123,73,17,88

Radius of gyration: 14.62 Å; Cα contacts (8 Å, |Δi|>4): 400; chains: 1; bounding box: 31×36×37 Å

CATH classification: 3.40.50.1820

Secondary structure (DSSP, 8-state):
--SBHHHHS---SEEEEEE--TT-STTT-SSHHHHHHHHHHHHSTT-EEEEE--SS----GGGGGSTTSS-HHHHHHHHHHHHHHHHH-TT-EEEEEEETHHHHHHHHHSTTS-HHHHHHEEEEEEET-TTTTTTTTS-TTS-GGGEEEE--TT-GGGGTS----GGGG-GGGGHHHHHHHHHTT--

InterPro domains:
  IPR000675 Cutinase/acetylxylan esterase [PF01083] (38-213)
  IPR000675 Cutinase/acetylxylan esterase [SM01110] (37-214)
  IPR011150 Cutinase, monofunctional [PR00129] (59-69)
  IPR011150 Cutinase, monofunctional [PR00129] (76-93)
  IPR011150 Cutinase, monofunctional [PR00129] (94-114)
  IPR011150 Cutinase, monofunctional [PR00129] (115-134)
  IPR011150 Cutinase, monofunctional [PR00129] (177-202)
  IPR011150 Cutinase, monofunctional [PTHR48250] (31-213)
  IPR029058 Alpha/Beta hydrolase fold [G3DSA:3.40.50.1820] (17-215)
  IPR029058 Alpha/Beta hydrolase fold [SSF53474] (35-203)
  IPR043579 Cutinase, aspartate and histidine active sites [PS00931] (179-196)
  IPR043580 Cutinase, serine active site [PS00155] (118-130)